Protein AF-0000000065926585 (afdb_homodimer)

Radius of gyration: 38.6 Å; Cα contacts (8 Å, |Δi|>4): 399; chains: 2; bounding box: 153×103×81 Å

Solvent-accessible surface area (backbone atoms only — not comparable to full-atom values): 19260 Å² total; per-residue (Å²): 130,54,77,65,54,53,55,52,52,53,51,51,38,51,50,51,49,50,52,36,52,52,50,50,52,48,37,52,49,50,51,51,51,44,54,50,44,54,52,49,50,55,52,52,52,52,51,50,31,52,51,41,42,50,54,54,50,59,66,44,46,62,48,53,50,50,49,52,56,50,59,71,71,44,65,81,84,38,73,61,44,52,51,51,52,50,48,50,53,51,48,49,49,55,43,36,75,73,34,40,40,74,56,82,81,61,60,60,67,43,84,86,50,38,38,76,77,44,77,40,71,36,85,86,56,61,70,40,25,47,74,43,79,77,40,83,12,33,23,46,77,82,41,75,78,38,52,18,31,26,29,25,28,32,64,65,73,73,71,73,70,77,74,69,69,70,77,76,73,80,77,132,131,54,76,66,54,53,55,51,51,54,50,51,35,51,51,49,50,52,52,36,51,51,49,50,52,50,37,52,49,50,51,51,52,46,54,52,46,53,54,48,50,56,53,49,50,56,50,41,70,72,44,32,45,48,65,60,51,59,67,44,46,62,47,53,50,50,48,52,54,50,61,71,71,43,65,82,83,38,74,61,44,53,51,51,52,51,47,50,52,50,49,51,49,54,41,36,76,72,35,39,39,74,55,82,82,61,59,60,68,42,82,87,52,37,37,77,78,42,78,41,73,35,84,86,54,60,70,41,26,46,75,43,80,78,40,83,13,32,23,46,78,83,41,73,77,37,53,18,30,26,29,26,28,31,64,66,75,74,73,72,72,76,74,70,68,71,78,76,79,58,85,118

pLDDT: mean 87.55, std 16.08, range [23.25, 98.44]

Sequence (344 aa):
MSEKDKKELTQECEELKEKYKELEEYAKRLKAEYENYREEVAREKRELIKNANEYLILKLIPVLDDFERALNQGEKRDAFYEGVKMIYKKLLNVLEKEGLTKIHVGEKFDPFEHEAVERVETEDVEEYTVLEVVESGYKFHGKVLKPAKVKVAVKPRKKEAEKVEKPSDEKEMSEKDKKELTQECEELKEKYKELEEYAKRLKAEYENYREEVAREKRELIKNANEYLILKLIPVLDDFERALNQGEKRDAFYEGVKMIYKKLLNVLEKEGLTKIHVGEKFDPFEHEAVERVETEDVEEYTVLEVVESGYKFHGKVLKPAKVKVAVKPRKKEAEKVEKPSDEKE

Nearest PDB structures (foldseek):
  1dkg-assembly1_B  TM=8.487E-01  e=8.738E-10  Escherichia coli
  4ani-assembly1_B  TM=8.205E-01  e=4.541E-10  Geobacillus kaustophilus HTA426
  1dkg-assembly1_A  TM=6.369E-01  e=2.659E-09  Escherichia coli
  3a6m-assembly1_B  TM=4.691E-01  e=1.953E-05  Thermus thermophilus HB8
  1dkg-assembly1_A  TM=8.126E-01  e=1.497E-09  Escherichia coli

Structure (mmCIF, N/CA/C/O backbone):
data_AF-0000000065926585-model_v1
#
loop_
_entity.id
_entity.type
_entity.pdbx_description
1 polymer 'Protein GrpE'
#
loop_
_atom_site.group_PDB
_atom_site.id
_atom_site.type_symbol
_atom_site.label_atom_id
_atom_site.label_alt_id
_atom_site.label_comp_id
_atom_site.label_asym_id
_atom_site.label_entity_id
_atom_site.label_seq_id
_atom_site.pdbx_PDB_ins_code
_atom_site.Cartn_x
_atom_site.Cartn_y
_atom_site.Cartn_z
_atom_site.occupancy
_atom_site.B_iso_or_equiv
_atom_site.auth_seq_id
_atom_site.auth_comp_id
_atom_site.auth_asym_id
_atom_site.auth_atom_id
_atom_site.pdbx_PDB_model_num
ATOM 1 N N . MET A 1 1 ? 1.818 68.688 36.594 1 61.28 1 MET A N 1
ATOM 2 C CA . MET A 1 1 ? 1.379 68.312 35.25 1 61.28 1 MET A CA 1
ATOM 3 C C . MET A 1 1 ? 0.009 68.938 34.938 1 61.28 1 MET A C 1
ATOM 5 O O . MET A 1 1 ? -0.886 68.875 35.781 1 61.28 1 MET A O 1
ATOM 9 N N . SER A 1 2 ? -0.004 69.562 33.906 1 74.19 2 SER A N 1
ATOM 10 C CA . SER A 1 2 ? -1.148 70.375 33.562 1 74.19 2 SER A CA 1
ATOM 11 C C . SER A 1 2 ? -2.365 69.5 33.219 1 74.19 2 SER A C 1
ATOM 13 O O . SER A 1 2 ? -2.238 68.312 32.969 1 74.19 2 SER A O 1
ATOM 15 N N . GLU A 1 3 ? -3.57 70 33.406 1 78.25 3 GLU A N 1
ATOM 16 C CA . GLU A 1 3 ? -4.82 69.375 33 1 78.25 3 GLU A CA 1
ATOM 17 C C . GLU A 1 3 ? -4.719 68.812 31.578 1 78.25 3 GLU A C 1
ATOM 19 O O . GLU A 1 3 ? -5.293 67.812 31.266 1 78.25 3 GLU A O 1
ATOM 24 N N . LYS A 1 4 ? -3.961 69.438 30.797 1 78.69 4 LYS A N 1
ATOM 25 C CA . LYS A 1 4 ? -3.73 69.062 29.422 1 78.69 4 LYS A CA 1
ATOM 26 C C . LYS A 1 4 ? -2.926 67.75 29.328 1 78.69 4 LYS A C 1
ATOM 28 O O . LYS A 1 4 ? -3.203 66.938 28.484 1 78.69 4 LYS A O 1
ATOM 33 N N . ASP A 1 5 ? -2.01 67.625 30.156 1 80.38 5 ASP A N 1
ATOM 34 C CA . ASP A 1 5 ? -1.146 66.438 30.188 1 80.38 5 ASP A CA 1
ATOM 35 C C . ASP A 1 5 ? -1.927 65.188 30.594 1 80.38 5 ASP A C 1
ATOM 37 O O . ASP A 1 5 ? -1.695 64.125 30.062 1 80.38 5 ASP A O 1
ATOM 41 N N . LYS A 1 6 ? -2.887 65.438 31.438 1 81.38 6 LYS A N 1
ATOM 42 C CA . LYS A 1 6 ? -3.73 64.312 31.891 1 81.38 6 LYS A CA 1
ATOM 43 C C . LYS A 1 6 ? -4.648 63.812 30.781 1 81.38 6 LYS A C 1
ATOM 45 O O . LYS A 1 6 ? -4.875 62.625 30.641 1 81.38 6 LYS A O 1
ATOM 50 N N . LYS A 1 7 ? -5.184 64.688 30.109 1 83.06 7 LYS A N 1
ATOM 51 C CA . LYS A 1 7 ? -6.086 64.375 29.016 1 83.06 7 LYS A CA 1
ATOM 52 C C . LYS A 1 7 ? -5.355 63.625 27.906 1 83.06 7 LYS A C 1
ATOM 54 O O . LYS A 1 7 ? -5.891 62.688 27.344 1 83.06 7 LYS A O 1
ATOM 59 N N . GLU A 1 8 ? -4.145 63.969 27.641 1 84.5 8 GLU A N 1
ATOM 60 C CA . GLU A 1 8 ? -3.326 63.312 26.609 1 84.5 8 GLU A CA 1
ATOM 61 C C . GLU A 1 8 ? -2.945 61.906 27 1 84.5 8 GLU A C 1
ATOM 63 O O . GLU A 1 8 ? -2.957 61 26.172 1 84.5 8 GLU A O 1
ATOM 68 N N . LEU A 1 9 ? -2.658 61.688 28.25 1 84.19 9 LEU A N 1
ATOM 69 C CA . LEU A 1 9 ? -2.281 60.375 28.766 1 84.19 9 LEU A CA 1
ATOM 70 C C . LEU A 1 9 ? -3.463 59.406 28.719 1 84.19 9 LEU A C 1
ATOM 72 O O . LEU A 1 9 ? -3.301 58.25 28.375 1 84.19 9 LEU A O 1
ATOM 76 N N . THR A 1 10 ? -4.641 59.969 29.109 1 85.25 10 THR A N 1
ATOM 77 C CA . THR A 1 10 ? -5.859 59.156 29.062 1 85.25 10 THR A CA 1
ATOM 78 C C . THR A 1 10 ? -6.184 58.719 27.641 1 85.25 10 THR A C 1
ATOM 80 O O . THR A 1 10 ? -6.582 57.594 27.406 1 85.25 10 THR A O 1
ATOM 83 N N . GLN A 1 11 ? -5.973 59.656 26.703 1 88 11 GLN A N 1
ATOM 84 C CA . GLN A 1 11 ? -6.234 59.375 25.297 1 88 11 GLN A CA 1
ATOM 85 C C . GLN A 1 11 ? -5.266 58.312 24.766 1 88 11 GLN A C 1
ATOM 87 O O . GLN A 1 11 ? -5.668 57.406 24.031 1 88 11 GLN A O 1
ATOM 92 N N . GLU A 1 12 ? -4.023 58.5 25.109 1 86.12 12 GLU A N 1
ATOM 93 C CA . GLU A 1 12 ? -3.004 57.531 24.688 1 86.12 12 GLU A CA 1
ATOM 94 C C . GLU A 1 12 ? -3.293 56.156 25.25 1 86.12 12 GLU A C 1
ATOM 96 O O . GLU A 1 12 ? -3.156 55.156 24.531 1 86.12 12 GLU A O 1
ATOM 101 N N . CYS A 1 13 ? -3.717 56.031 26.453 1 87.75 13 CYS A N 1
ATOM 102 C CA . CYS A 1 13 ? -4.035 54.781 27.109 1 87.75 13 CYS A CA 1
ATOM 103 C C . CYS A 1 13 ? -5.238 54.094 26.438 1 87.75 13 CYS A C 1
ATOM 105 O O . CYS A 1 13 ? -5.254 52.875 26.25 1 87.75 13 CYS A O 1
ATOM 107 N N . GLU A 1 14 ? -6.219 55 26.109 1 88.69 14 GLU A N 1
ATOM 108 C CA . GLU A 1 14 ? -7.418 54.469 25.453 1 88.69 14 GLU A CA 1
ATOM 109 C C . GLU A 1 14 ? -7.102 53.938 24.062 1 88.69 14 GLU A C 1
ATOM 111 O O . GLU A 1 14 ? -7.609 52.875 23.672 1 88.69 14 GLU A O 1
ATOM 116 N N . GLU A 1 15 ? -6.285 54.656 23.359 1 90.62 15 GLU A N 1
ATOM 117 C CA . GLU A 1 15 ? -5.875 54.219 22.031 1 90.62 15 GLU A CA 1
ATOM 118 C C . GLU A 1 15 ? -5.09 52.906 22.109 1 90.62 15 GLU A C 1
ATOM 120 O O . GLU A 1 15 ? -5.289 52.031 21.281 1 90.62 15 GLU A O 1
ATOM 125 N N . LEU A 1 16 ? -4.219 52.812 23.109 1 90.81 16 LEU A N 1
ATOM 126 C CA . LEU A 1 16 ? -3.42 51.594 23.297 1 90.81 16 LEU A CA 1
ATOM 127 C C . LEU A 1 16 ? -4.305 50.406 23.656 1 90.81 16 LEU A C 1
ATOM 129 O O . LEU A 1 16 ? -4.059 49.281 23.219 1 90.81 16 LEU A O 1
ATOM 133 N N . LYS A 1 17 ? -5.324 50.688 24.391 1 91.56 17 LYS A N 1
ATOM 134 C CA . LYS A 1 17 ? -6.273 49.625 24.766 1 91.56 17 LYS A CA 1
ATOM 135 C C . LYS A 1 17 ? -7.02 49.094 23.547 1 91.56 17 LYS A C 1
ATOM 137 O O . LYS A 1 17 ? -7.223 47.906 23.422 1 91.56 17 LYS A O 1
ATOM 142 N N . GLU A 1 18 ? -7.391 50.031 22.688 1 93.06 18 GLU A N 1
ATOM 143 C CA . GLU A 1 18 ? -8.078 49.656 21.453 1 93.06 18 GLU A CA 1
ATOM 144 C C . GLU A 1 18 ? -7.172 48.844 20.547 1 93.06 18 GLU A C 1
ATOM 146 O O . GLU A 1 18 ? -7.582 47.781 20.016 1 93.06 18 GLU A O 1
ATOM 151 N N . LYS A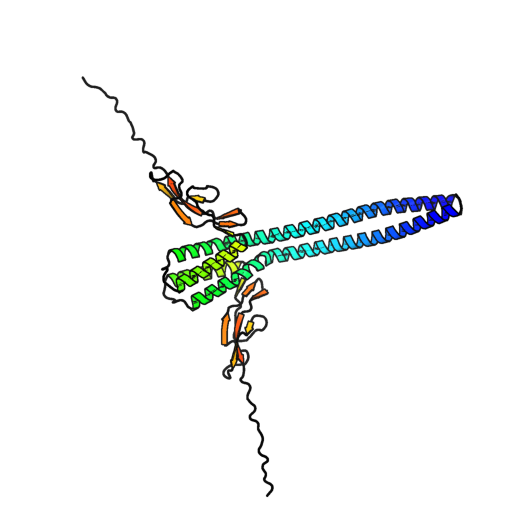 1 19 ? -5.938 49.281 20.422 1 92.88 19 LYS A N 1
ATOM 152 C CA . LYS A 1 19 ? -4.965 48.562 19.609 1 92.88 19 LYS A CA 1
ATOM 153 C C . LYS A 1 19 ? -4.676 47.188 20.188 1 92.88 19 LYS A C 1
ATOM 155 O O . LYS A 1 19 ? -4.531 46.219 19.453 1 92.88 19 LYS A O 1
ATOM 160 N N . TYR A 1 20 ? -4.582 47.094 21.484 1 93.31 20 TYR A N 1
ATOM 161 C CA . TYR A 1 20 ? -4.348 45.844 22.172 1 93.31 20 TYR A CA 1
ATOM 162 C C . TYR A 1 20 ? -5.484 44.844 21.922 1 93.31 20 TYR A C 1
ATOM 164 O O . TYR A 1 20 ? -5.246 43.688 21.641 1 93.31 20 TYR A O 1
ATOM 172 N N . LYS A 1 21 ? -6.734 45.375 21.984 1 93.81 21 LYS A N 1
ATOM 173 C CA . LYS A 1 21 ? -7.902 44.531 21.766 1 93.81 21 LYS A CA 1
ATOM 174 C C . LYS A 1 21 ? -7.941 44 20.328 1 93.81 21 LYS A C 1
ATOM 176 O O . LYS A 1 21 ? -8.25 42.844 20.109 1 93.81 21 LYS A O 1
ATOM 181 N N . GLU A 1 22 ? -7.617 44.875 19.438 1 95.38 22 GLU A N 1
ATOM 182 C CA . GLU A 1 22 ? -7.586 44.469 18.047 1 95.38 22 GLU A CA 1
ATOM 183 C C . GLU A 1 22 ? -6.523 43.406 17.797 1 95.38 22 GLU A C 1
ATOM 185 O O . GLU A 1 22 ? -6.77 42.438 17.094 1 95.38 22 GLU A O 1
ATOM 190 N N . LEU A 1 23 ? -5.383 43.594 18.391 1 94.94 23 LEU A N 1
ATOM 191 C CA . LEU A 1 23 ? -4.277 42.656 18.234 1 94.94 23 LEU A CA 1
ATOM 192 C C . LEU A 1 23 ? -4.602 41.312 18.906 1 94.94 23 LEU A C 1
ATOM 194 O O . LEU A 1 23 ? -4.266 40.25 18.375 1 94.94 23 LEU A O 1
ATOM 198 N N . GLU A 1 24 ? -5.219 41.438 20 1 95.12 24 GLU A N 1
ATOM 199 C CA . GLU A 1 24 ? -5.625 40.25 20.719 1 95.12 24 GLU A CA 1
ATOM 200 C C . GLU A 1 24 ? -6.602 39.406 19.906 1 95.12 24 GLU A C 1
ATOM 202 O O . GLU A 1 24 ? -6.449 38.188 19.797 1 95.12 24 GLU A O 1
ATOM 207 N N . GLU A 1 25 ? -7.578 40.094 19.297 1 96.19 25 GLU A N 1
ATOM 208 C CA . GLU A 1 25 ? -8.547 39.406 18.438 1 96.19 25 GLU A CA 1
ATOM 209 C C . GLU A 1 25 ? -7.867 38.812 17.203 1 96.19 25 GLU A C 1
ATOM 211 O O . GLU A 1 25 ? -8.195 37.688 16.797 1 96.19 25 GLU A O 1
ATOM 216 N N . TYR A 1 26 ? -6.992 39.594 16.688 1 95.31 26 TYR A N 1
ATOM 217 C CA . TYR A 1 26 ? -6.23 39.094 15.539 1 95.31 26 TYR A CA 1
ATOM 218 C C . TYR A 1 26 ? -5.43 37.844 15.891 1 95.31 26 TYR A C 1
ATOM 220 O O . TYR A 1 26 ? -5.473 36.875 15.164 1 95.31 26 TYR A O 1
ATOM 228 N N . ALA A 1 27 ? -4.699 37.812 17.016 1 95.12 27 ALA A N 1
ATOM 229 C CA . ALA A 1 27 ? -3.877 36.688 17.453 1 95.12 27 ALA A CA 1
ATOM 230 C C . ALA A 1 27 ? -4.73 35.469 17.734 1 95.12 27 ALA A C 1
ATOM 232 O O . ALA A 1 27 ? -4.355 34.344 17.375 1 95.12 27 ALA A O 1
ATOM 233 N N . LYS A 1 28 ? -5.867 35.75 18.297 1 95.56 28 LYS A N 1
ATOM 234 C CA . LYS A 1 28 ? -6.793 34.656 18.594 1 95.56 28 LYS A CA 1
ATOM 235 C C . LYS A 1 28 ? -7.293 34.031 17.297 1 95.56 28 LYS A C 1
ATOM 237 O O . LYS A 1 28 ? -7.344 32.781 17.188 1 95.56 28 LYS A O 1
ATOM 242 N N . ARG A 1 29 ? -7.645 34.844 16.391 1 95.81 29 ARG A N 1
ATOM 243 C CA . ARG A 1 29 ? -8.117 34.375 15.094 1 95.81 29 ARG A CA 1
ATOM 244 C C . ARG A 1 29 ? -7.031 33.594 14.367 1 95.81 29 ARG A C 1
ATOM 246 O O . ARG A 1 29 ? -7.285 32.5 13.836 1 95.81 29 ARG A O 1
ATOM 253 N N . LEU A 1 30 ? -5.871 34.125 14.375 1 95.31 30 LEU A N 1
ATOM 254 C CA . LEU A 1 30 ? -4.734 33.469 13.727 1 95.31 30 LEU A CA 1
ATOM 255 C C . LEU A 1 30 ? -4.453 32.125 14.352 1 95.31 30 LEU A C 1
ATOM 257 O O . LEU A 1 30 ? -4.207 31.141 13.641 1 95.31 30 LEU A O 1
ATOM 261 N N . LYS A 1 31 ? -4.484 32 15.633 1 95.19 31 LYS A N 1
ATOM 262 C CA . LYS A 1 31 ? -4.258 30.75 16.359 1 95.19 31 LYS A CA 1
ATOM 263 C C . LYS A 1 31 ? -5.32 29.719 16 1 95.19 31 LYS A C 1
ATOM 265 O O . LYS A 1 31 ? -5 28.547 15.758 1 95.19 31 LYS A O 1
ATOM 270 N N . ALA A 1 32 ? -6.559 30.203 15.953 1 95.44 32 ALA A N 1
ATOM 271 C CA . ALA A 1 32 ? -7.668 29.312 15.594 1 95.44 32 ALA A CA 1
ATOM 272 C C . ALA A 1 32 ? -7.516 28.797 14.164 1 95.44 32 ALA A C 1
ATOM 274 O O . ALA A 1 32 ? -7.715 27.609 13.906 1 95.44 32 ALA A O 1
ATOM 275 N N . GLU A 1 33 ? -7.137 29.688 13.32 1 94.62 33 GLU A N 1
ATOM 276 C CA . GLU A 1 33 ? -6.93 29.312 11.922 1 94.62 33 GLU A CA 1
ATOM 277 C C . GLU A 1 33 ? -5.789 28.312 11.789 1 94.62 33 GLU A C 1
ATOM 279 O O . GLU A 1 33 ? -5.895 27.359 11.023 1 94.62 33 GLU A O 1
ATOM 284 N N . TYR A 1 34 ? -4.777 28.594 12.539 1 93.94 34 TYR A N 1
ATOM 285 C CA . TYR A 1 34 ? -3.613 27.703 12.523 1 93.94 34 TYR A CA 1
ATOM 286 C C . TYR A 1 34 ? -3.973 26.312 13.031 1 93.94 34 TYR A C 1
ATOM 288 O O . TYR A 1 34 ? -3.633 25.312 12.406 1 93.94 34 TYR A O 1
ATOM 296 N N . GLU A 1 35 ? -4.688 26.219 14.055 1 93.81 35 GLU A N 1
ATOM 297 C CA . GLU A 1 35 ? -5.09 24.938 14.641 1 93.81 35 GLU A CA 1
ATOM 298 C C . GLU A 1 35 ? -6.039 24.188 13.711 1 93.81 35 GLU A C 1
ATOM 300 O O . GLU A 1 35 ? -5.887 22.984 13.508 1 93.81 35 GLU A O 1
ATOM 305 N N . ASN A 1 36 ? -6.922 24.969 13.156 1 94.12 36 ASN A N 1
ATOM 306 C CA . ASN A 1 36 ? -7.852 24.359 12.203 1 94.12 36 ASN A CA 1
ATOM 307 C C . ASN A 1 36 ? -7.129 23.828 10.969 1 94.12 36 ASN A C 1
ATOM 309 O O . ASN A 1 36 ? -7.453 22.75 10.469 1 94.12 36 ASN A O 1
ATOM 313 N N . TYR A 1 37 ? -6.16 24.562 10.586 1 94.5 37 TYR A N 1
ATOM 314 C CA . TYR A 1 37 ? -5.383 24.172 9.414 1 94.5 37 TYR A CA 1
ATOM 315 C C . TYR A 1 37 ? -4.59 22.906 9.68 1 94.5 37 TYR A C 1
ATOM 317 O O . TYR A 1 37 ? -4.512 22.031 8.82 1 94.5 37 TYR A O 1
ATOM 325 N N . ARG A 1 38 ? -4.078 22.812 10.812 1 92.69 38 ARG A N 1
ATOM 326 C CA . ARG A 1 38 ? -3.33 21.625 11.195 1 92.69 38 ARG A CA 1
ATOM 327 C C . ARG A 1 38 ? -4.211 20.375 11.141 1 92.69 38 ARG A C 1
ATOM 329 O O . ARG A 1 38 ? -3.791 19.328 10.641 1 92.69 38 ARG A O 1
ATOM 336 N N . GLU A 1 39 ? -5.402 20.547 11.562 1 93.25 39 GLU A N 1
ATOM 337 C CA . GLU A 1 39 ? -6.344 19.422 11.547 1 93.25 39 GLU A CA 1
ATOM 338 C C . GLU A 1 39 ? -6.742 19.062 10.117 1 93.25 39 GLU A C 1
ATOM 340 O O . GLU A 1 39 ? -6.848 17.891 9.781 1 93.25 39 GLU A O 1
ATOM 345 N N . GLU A 1 40 ? -6.934 20.047 9.352 1 94.19 40 GLU A N 1
ATOM 346 C CA . GLU A 1 40 ? -7.297 19.844 7.953 1 94.19 40 GLU A CA 1
ATOM 347 C C . GLU A 1 40 ? -6.184 19.141 7.191 1 94.19 40 GLU A C 1
ATOM 349 O O . GLU A 1 40 ? -6.445 18.234 6.402 1 94.19 40 GLU A O 1
ATOM 354 N N . VAL A 1 41 ? -4.949 19.562 7.445 1 93 41 VAL A N 1
ATOM 355 C CA . VAL A 1 41 ? -3.789 18.984 6.781 1 93 41 VAL A CA 1
ATOM 356 C C . VAL A 1 41 ? -3.678 17.5 7.145 1 93 41 VAL A C 1
ATOM 358 O O . VAL A 1 41 ? -3.445 16.656 6.273 1 93 41 VAL A O 1
ATOM 361 N N . ALA A 1 42 ? -3.895 17.156 8.414 1 90.75 42 ALA A N 1
ATOM 362 C CA . ALA A 1 42 ? -3.834 15.773 8.859 1 90.75 42 ALA A CA 1
ATOM 363 C C . ALA A 1 42 ? -4.887 14.922 8.156 1 90.75 42 ALA A C 1
ATOM 365 O O . ALA A 1 42 ? -4.598 13.805 7.715 1 90.75 42 ALA A O 1
ATOM 366 N N . ARG A 1 43 ? -6.051 15.43 7.977 1 91.88 43 ARG A N 1
ATOM 367 C CA . ARG A 1 43 ? -7.148 14.727 7.324 1 91.88 43 ARG A CA 1
ATOM 368 C C . ARG A 1 43 ? -6.859 14.516 5.844 1 91.88 43 ARG A C 1
ATOM 370 O O . ARG A 1 43 ? -7.043 13.414 5.32 1 91.88 43 ARG A O 1
ATOM 377 N N . GLU A 1 44 ? -6.383 15.523 5.242 1 91.56 44 GLU A N 1
ATOM 378 C CA . GLU A 1 44 ? -6.07 15.461 3.818 1 91.56 44 GLU A CA 1
ATOM 379 C C . GLU A 1 44 ? -4.973 14.438 3.539 1 91.56 44 GLU A C 1
ATOM 381 O O . GLU A 1 44 ? -5.035 13.711 2.549 1 91.56 44 GLU A O 1
ATOM 386 N N . LYS A 1 45 ? -4.012 14.445 4.402 1 89.12 45 LYS A N 1
ATOM 387 C CA . LYS A 1 45 ? -2.912 13.492 4.262 1 89.12 45 LYS A CA 1
ATOM 388 C C . LYS A 1 45 ? -3.42 12.055 4.328 1 89.12 45 LYS A C 1
ATOM 390 O O . LYS A 1 45 ? -3.041 11.219 3.508 1 89.12 45 LYS A O 1
ATOM 395 N N . ARG A 1 46 ? -4.285 11.758 5.195 1 87.56 46 ARG A N 1
ATOM 396 C CA . ARG A 1 46 ? -4.859 10.43 5.348 1 87.56 46 ARG A CA 1
ATOM 397 C C . ARG A 1 46 ? -5.664 10.031 4.117 1 87.56 46 ARG A C 1
ATOM 399 O O . ARG A 1 46 ? -5.582 8.891 3.654 1 87.56 46 ARG A O 1
ATOM 406 N N . GLU A 1 47 ? -6.383 10.969 3.629 1 89.88 47 GLU A N 1
ATOM 407 C CA . GLU A 1 47 ? -7.203 10.711 2.449 1 89.88 47 GLU A CA 1
ATOM 408 C C . GLU A 1 47 ? -6.34 10.43 1.224 1 89.88 47 GLU A C 1
ATOM 410 O O . GLU A 1 47 ? -6.668 9.57 0.41 1 89.88 47 GLU A O 1
ATOM 415 N N . LEU A 1 48 ? -5.297 11.109 1.14 1 88.12 48 LEU A N 1
ATOM 416 C CA . LEU A 1 48 ? -4.379 10.914 0.02 1 88.12 48 LEU A CA 1
ATOM 417 C C . LEU A 1 48 ? -3.787 9.516 0.037 1 88.12 48 LEU A C 1
ATOM 419 O O . LEU A 1 48 ? -3.736 8.844 -0.998 1 88.12 48 LEU A O 1
ATOM 423 N N . ILE A 1 49 ? -3.393 9.062 1.136 1 85.56 49 ILE A N 1
ATOM 424 C CA . ILE A 1 49 ? -2.805 7.738 1.293 1 85.56 49 ILE A CA 1
ATOM 425 C C . ILE A 1 49 ? -3.852 6.668 0.99 1 85.56 49 ILE A C 1
ATOM 427 O O . ILE A 1 49 ? -3.572 5.703 0.276 1 85.56 49 ILE A O 1
ATOM 431 N N . LYS A 1 50 ? -5.008 6.863 1.518 1 86.56 50 LYS A N 1
ATOM 432 C CA . LYS A 1 50 ? -6.102 5.922 1.292 1 86.56 50 LYS A CA 1
ATOM 433 C C . LYS A 1 50 ? -6.418 5.793 -0.195 1 86.56 50 LYS A C 1
ATOM 435 O O . LYS A 1 50 ? -6.57 4.684 -0.709 1 86.56 50 LYS A O 1
ATOM 440 N N . ASN A 1 51 ? -6.457 6.891 -0.863 1 88.75 51 ASN A N 1
ATOM 441 C CA . ASN A 1 51 ? -6.75 6.902 -2.293 1 88.75 51 ASN A CA 1
ATOM 442 C C . ASN A 1 51 ? -5.648 6.219 -3.098 1 88.75 51 ASN A C 1
ATOM 444 O O . ASN A 1 51 ? -5.934 5.48 -4.043 1 88.75 51 ASN A O 1
ATOM 448 N N . ALA A 1 52 ? -4.449 6.504 -2.727 1 89.56 52 ALA A N 1
ATOM 449 C CA . ALA A 1 52 ? -3.324 5.871 -3.408 1 89.56 52 ALA A CA 1
ATOM 450 C C . ALA A 1 52 ? -3.357 4.355 -3.232 1 89.56 52 ALA A C 1
ATOM 452 O O . ALA A 1 52 ? -3.143 3.607 -4.191 1 89.56 52 ALA A O 1
ATOM 453 N N . ASN A 1 53 ? -3.676 3.902 -2.059 1 92.56 53 ASN A N 1
ATOM 454 C CA . ASN A 1 53 ? -3.789 2.471 -1.801 1 92.56 53 ASN A CA 1
ATOM 455 C C . ASN A 1 53 ? -4.93 1.846 -2.598 1 92.56 53 ASN A C 1
ATOM 457 O O . ASN A 1 53 ? -4.801 0.728 -3.102 1 92.56 53 ASN A O 1
ATOM 461 N N . GLU A 1 54 ? -5.957 2.605 -2.662 1 93.94 54 GLU A N 1
ATOM 462 C CA . GLU A 1 54 ? -7.094 2.117 -3.439 1 93.94 54 GLU A CA 1
ATOM 463 C C . GLU A 1 54 ? -6.695 1.845 -4.887 1 93.94 54 GLU A C 1
ATOM 465 O O . GLU A 1 54 ? -7.027 0.794 -5.441 1 93.94 54 GLU A O 1
ATOM 470 N N . TYR A 1 55 ? -5.988 2.75 -5.441 1 94.12 55 TYR A N 1
ATOM 471 C CA . TYR A 1 55 ? -5.551 2.625 -6.828 1 94.12 55 TYR A CA 1
ATOM 472 C C . TYR A 1 55 ? -4.641 1.416 -7.004 1 94.12 55 TYR A C 1
ATOM 474 O O . TYR A 1 55 ? -4.836 0.613 -7.918 1 94.12 55 TYR A O 1
ATOM 482 N N . LEU A 1 56 ? -3.705 1.26 -6.148 1 95.19 56 LEU A N 1
ATOM 483 C CA . LEU A 1 56 ? -2.779 0.135 -6.223 1 95.19 56 LEU A CA 1
ATOM 484 C C . LEU A 1 56 ? -3.514 -1.187 -6.023 1 95.19 56 LEU A C 1
ATOM 486 O O . LEU A 1 56 ? -3.275 -2.15 -6.754 1 95.19 56 LEU A O 1
ATOM 490 N N . ILE A 1 57 ? -4.383 -1.196 -5.062 1 96.62 57 ILE A N 1
ATOM 491 C CA . ILE A 1 57 ? -5.129 -2.41 -4.746 1 96.62 57 ILE A CA 1
ATOM 492 C C . ILE A 1 57 ? -5.984 -2.818 -5.945 1 96.62 57 ILE A C 1
ATOM 494 O O . ILE A 1 57 ? -6.082 -4.004 -6.273 1 96.62 57 ILE A O 1
ATOM 498 N N . LEU A 1 58 ? -6.512 -1.853 -6.602 1 96.88 58 LEU A N 1
ATOM 499 C CA . LEU A 1 58 ? -7.297 -2.117 -7.805 1 96.88 58 LEU A CA 1
ATOM 500 C C . LEU A 1 58 ? -6.457 -2.84 -8.852 1 96.88 58 LEU A C 1
ATOM 502 O O . LEU A 1 58 ? -6.93 -3.779 -9.492 1 96.88 58 LEU A O 1
ATOM 506 N N . LYS A 1 59 ? -5.262 -2.428 -8.969 1 96.94 59 LYS A N 1
ATOM 507 C CA . LYS A 1 59 ? -4.348 -3.021 -9.938 1 96.94 59 LYS A CA 1
ATOM 508 C C . LYS A 1 59 ? -3.912 -4.418 -9.5 1 96.94 59 LYS A C 1
ATOM 510 O O . LYS A 1 59 ? -3.451 -5.215 -10.32 1 96.94 59 LYS A O 1
ATOM 515 N N . LEU A 1 60 ? -4.086 -4.746 -8.234 1 98.06 60 LEU A N 1
ATOM 516 C CA . LEU A 1 60 ? -3.639 -6.027 -7.695 1 98.06 60 LEU A CA 1
ATOM 517 C C . LEU A 1 60 ? -4.758 -7.066 -7.762 1 98.06 60 LEU A C 1
ATOM 519 O O . LEU A 1 60 ? -4.504 -8.266 -7.641 1 98.06 60 LEU A O 1
ATOM 523 N N . ILE A 1 61 ? -5.953 -6.645 -7.984 1 98 61 ILE A N 1
ATOM 524 C CA . ILE A 1 61 ? -7.109 -7.535 -7.969 1 98 61 ILE A CA 1
ATOM 525 C C . ILE A 1 61 ? -6.953 -8.602 -9.047 1 98 61 ILE A C 1
ATOM 527 O O . ILE A 1 61 ? -7.148 -9.789 -8.789 1 98 61 ILE A O 1
ATOM 531 N N . PRO A 1 62 ? -6.5 -8.211 -10.242 1 97.69 62 PRO A N 1
ATOM 532 C CA . PRO A 1 62 ? -6.301 -9.242 -11.258 1 97.69 62 PRO A CA 1
ATOM 533 C C . PRO A 1 62 ? -5.297 -10.312 -10.82 1 97.69 62 PRO A C 1
ATOM 535 O O . PRO A 1 62 ? -5.434 -11.484 -11.195 1 97.69 62 PRO A O 1
ATOM 538 N N . VAL A 1 63 ? -4.316 -9.945 -10.094 1 98.12 63 VAL A N 1
ATOM 539 C CA . VAL A 1 63 ? -3.338 -10.898 -9.57 1 98.12 63 VAL A CA 1
ATOM 540 C C . VAL A 1 63 ? -4.023 -11.883 -8.633 1 98.12 63 VAL A C 1
ATOM 542 O O . VAL A 1 63 ? -3.791 -13.094 -8.711 1 98.12 63 VAL A O 1
ATOM 545 N N . LEU A 1 64 ? -4.844 -11.367 -7.738 1 97.75 64 LEU A N 1
ATOM 546 C CA . LEU A 1 64 ? -5.613 -12.219 -6.84 1 97.75 64 LEU A CA 1
ATOM 547 C C . LEU A 1 64 ? -6.496 -13.18 -7.625 1 97.75 64 LEU A C 1
ATOM 549 O O . LEU A 1 64 ? -6.574 -14.367 -7.297 1 97.75 64 LEU A O 1
ATOM 553 N N . ASP A 1 65 ? -7.062 -12.656 -8.648 1 96.62 65 ASP A N 1
ATOM 554 C CA . ASP A 1 65 ? -7.926 -13.477 -9.484 1 96.62 65 ASP A CA 1
ATOM 555 C C . ASP A 1 65 ? -7.141 -14.617 -10.133 1 96.62 65 ASP A C 1
ATOM 557 O O . ASP A 1 65 ? -7.609 -15.758 -10.18 1 96.62 65 ASP A O 1
ATOM 561 N N . ASP A 1 66 ? -6.047 -14.25 -10.617 1 96.25 66 ASP A N 1
ATOM 562 C CA . ASP A 1 66 ? -5.203 -15.25 -11.258 1 96.25 66 ASP A CA 1
ATOM 563 C C . ASP A 1 66 ? -4.773 -16.328 -10.258 1 96.25 66 ASP A C 1
ATOM 565 O O . ASP A 1 66 ? -4.703 -17.516 -10.602 1 96.25 66 ASP A O 1
ATOM 569 N N . PHE A 1 67 ? -4.496 -15.945 -9.047 1 96.12 67 PHE A N 1
ATOM 570 C CA . PHE A 1 67 ? -4.188 -16.891 -7.984 1 96.12 67 PHE A CA 1
ATOM 571 C C . PHE A 1 67 ? -5.336 -17.875 -7.785 1 96.12 67 PHE A C 1
ATOM 573 O O . PHE A 1 67 ? -5.121 -19.094 -7.766 1 96.12 67 PHE A O 1
ATOM 580 N N . GLU A 1 68 ? -6.469 -17.359 -7.66 1 94.19 68 GLU A N 1
ATOM 581 C CA . GLU A 1 68 ? -7.637 -18.188 -7.414 1 94.19 68 GLU A CA 1
ATOM 582 C C . GLU A 1 68 ? -7.859 -19.172 -8.562 1 94.19 68 GLU A C 1
ATOM 584 O O . GLU A 1 68 ? -8.133 -20.359 -8.328 1 94.19 68 GLU A O 1
ATOM 589 N N . ARG A 1 69 ? -7.73 -18.641 -9.727 1 92.62 69 ARG A N 1
ATOM 590 C CA . ARG A 1 69 ? -7.891 -19.484 -10.906 1 92.62 69 ARG A CA 1
ATOM 591 C C . ARG A 1 69 ? -6.863 -20.609 -10.922 1 92.62 69 ARG A C 1
ATOM 593 O O . ARG A 1 69 ? -7.199 -21.766 -11.195 1 92.62 69 ARG A O 1
ATOM 600 N N . ALA A 1 70 ? -5.656 -20.297 -10.641 1 92.31 70 ALA A N 1
ATOM 601 C CA . ALA A 1 70 ? -4.578 -21.281 -10.633 1 92.31 70 ALA A CA 1
ATOM 602 C C 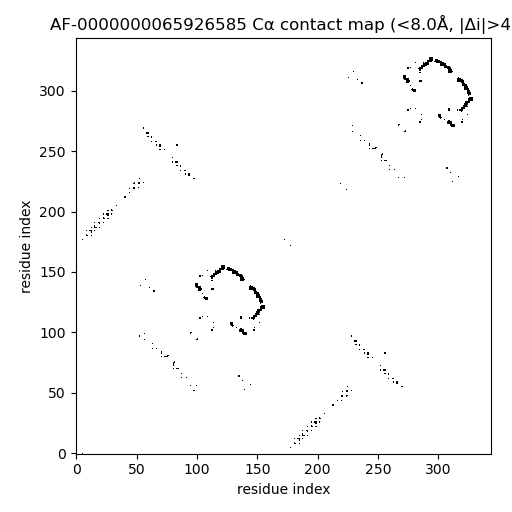. ALA A 1 70 ? -4.809 -22.328 -9.555 1 92.31 70 ALA A C 1
ATOM 604 O O . ALA A 1 70 ? -4.645 -23.531 -9.797 1 92.31 70 ALA A O 1
ATOM 605 N N . LEU A 1 71 ? -5.207 -21.922 -8.398 1 92.06 71 LEU A N 1
ATOM 606 C CA . LEU A 1 71 ? -5.402 -22.828 -7.27 1 92.06 71 LEU A CA 1
ATOM 607 C C . LEU A 1 71 ? -6.605 -23.734 -7.5 1 92.06 71 LEU A C 1
ATOM 609 O O . LEU A 1 71 ? -6.633 -24.875 -7.02 1 92.06 71 LEU A O 1
ATOM 613 N N . ASN A 1 72 ? -7.551 -23.203 -8.188 1 89 72 ASN A N 1
ATOM 614 C CA . ASN A 1 72 ? -8.734 -24 -8.508 1 89 72 ASN A CA 1
ATOM 615 C C . ASN A 1 72 ? -8.414 -25.094 -9.523 1 89 72 ASN A C 1
ATOM 617 O O . ASN A 1 72 ? -9.047 -26.156 -9.531 1 89 72 ASN A O 1
ATOM 621 N N . GLN A 1 73 ? -7.391 -24.859 -10.297 1 82.31 73 GLN A N 1
ATOM 622 C CA . GLN A 1 73 ? -7.035 -25.812 -11.352 1 82.31 73 GLN A CA 1
ATOM 623 C C . GLN A 1 73 ? -5.934 -26.766 -10.891 1 82.31 73 GLN A C 1
ATOM 625 O O . GLN A 1 73 ? -5.707 -27.797 -11.508 1 82.31 73 GLN A O 1
ATOM 630 N N . GLY A 1 74 ? -5.215 -26.328 -9.867 1 73.06 74 GLY A N 1
ATOM 631 C CA . GLY A 1 74 ? -4.059 -27.094 -9.438 1 73.06 74 GLY A CA 1
ATOM 632 C C . GLY A 1 74 ? -4.422 -28.359 -8.672 1 73.06 74 GLY A C 1
ATOM 633 O O . GLY A 1 74 ? -5.539 -28.469 -8.164 1 73.06 74 GLY A O 1
ATOM 634 N N . GLU A 1 75 ? -3.463 -29.281 -8.82 1 70.31 75 GLU A N 1
ATOM 635 C CA . GLU A 1 75 ? -3.623 -30.516 -8.062 1 70.31 75 GLU A CA 1
ATOM 636 C C . GLU A 1 75 ? -3.314 -30.297 -6.582 1 70.31 75 GLU A C 1
ATOM 638 O O . GLU A 1 75 ? -2.221 -29.844 -6.23 1 70.31 75 GLU A O 1
ATOM 643 N N . LYS A 1 76 ? -4.156 -30.578 -5.609 1 71.44 76 LYS A N 1
ATOM 644 C CA . LYS A 1 76 ? -4.121 -30.234 -4.188 1 71.44 76 LYS A CA 1
ATOM 645 C C . LYS A 1 76 ? -3.043 -31.031 -3.461 1 71.44 76 LYS A C 1
ATOM 647 O O . LYS A 1 76 ? -2.58 -30.641 -2.393 1 71.44 76 LYS A O 1
ATOM 652 N N . ARG A 1 77 ? -2.383 -31.969 -4.094 1 67.81 77 ARG A N 1
ATOM 653 C CA . ARG A 1 77 ? -1.576 -32.875 -3.275 1 67.81 77 ARG A CA 1
ATOM 654 C C . ARG A 1 77 ? -0.09 -32.562 -3.434 1 67.81 77 ARG A C 1
ATOM 656 O O . ARG A 1 77 ? 0.747 -33.188 -2.766 1 67.81 77 ARG A O 1
ATOM 663 N N . ASP A 1 78 ? 0.247 -31.516 -3.992 1 80.38 78 ASP A N 1
ATOM 664 C CA . ASP A 1 78 ? 1.648 -31.203 -4.258 1 80.38 78 ASP A CA 1
ATOM 665 C C . ASP A 1 78 ? 2.152 -30.109 -3.33 1 80.38 78 ASP A C 1
ATOM 667 O O . ASP A 1 78 ? 1.395 -29.203 -2.951 1 80.38 78 ASP A O 1
ATOM 671 N N . ALA A 1 79 ? 3.318 -30.375 -2.617 1 84.69 79 ALA A N 1
ATOM 672 C CA . ALA A 1 79 ? 3.967 -29.406 -1.736 1 84.69 79 ALA A CA 1
ATOM 673 C C . ALA A 1 79 ? 4.023 -28.031 -2.387 1 84.69 79 ALA A C 1
ATOM 675 O O . ALA A 1 79 ? 3.873 -27.016 -1.709 1 84.69 79 ALA A O 1
ATOM 676 N N . PHE A 1 80 ? 4.168 -28.047 -3.568 1 89.19 80 PHE A N 1
ATOM 677 C CA . PHE A 1 80 ? 4.234 -26.781 -4.297 1 89.19 80 PHE A CA 1
ATOM 678 C C . PHE A 1 80 ? 2.885 -26.078 -4.281 1 89.19 80 PHE A C 1
ATOM 680 O O . PHE A 1 80 ? 2.816 -24.859 -4.086 1 89.19 80 PHE A O 1
ATOM 687 N N . TYR A 1 81 ? 1.887 -26.859 -4.426 1 89.75 81 TYR A N 1
ATOM 688 C CA . TYR A 1 81 ? 0.532 -26.328 -4.387 1 89.75 81 TYR A CA 1
ATOM 689 C C . TYR A 1 81 ? 0.237 -25.672 -3.037 1 89.75 81 TYR A C 1
ATOM 691 O O . TYR A 1 81 ? -0.279 -24.562 -2.977 1 89.75 81 TYR A O 1
ATOM 699 N N . GLU A 1 82 ? 0.576 -26.344 -2.066 1 91.75 82 GLU A N 1
ATOM 700 C CA . GLU A 1 82 ? 0.334 -25.844 -0.718 1 91.75 82 GLU A CA 1
ATOM 701 C C . GLU A 1 82 ? 1.137 -24.562 -0.455 1 91.75 82 GLU A C 1
ATOM 703 O O . GLU A 1 82 ? 0.656 -23.656 0.214 1 91.75 82 GLU A O 1
ATOM 708 N N . GLY A 1 83 ? 2.342 -24.547 -0.932 1 92.31 83 GLY A N 1
ATOM 709 C CA . GLY A 1 83 ? 3.152 -23.344 -0.816 1 92.31 83 GLY A CA 1
ATOM 710 C C . GLY A 1 83 ? 2.539 -22.141 -1.508 1 92.31 83 GLY A C 1
ATOM 711 O O . GLY A 1 83 ? 2.512 -21.047 -0.947 1 92.31 83 GLY A O 1
ATOM 712 N N . VAL A 1 84 ? 2.045 -22.453 -2.646 1 93.19 84 VAL A N 1
ATOM 713 C CA . VAL A 1 84 ? 1.426 -21.375 -3.422 1 93.19 84 VAL A CA 1
ATOM 714 C C . VAL A 1 84 ? 0.158 -20.891 -2.719 1 93.19 84 VAL A C 1
ATOM 716 O O . VAL A 1 84 ? -0.116 -19.703 -2.674 1 93.19 84 VAL A O 1
ATOM 719 N N . LYS A 1 85 ? -0.575 -21.797 -2.186 1 94.94 85 LYS A N 1
ATOM 720 C CA . LYS A 1 85 ? -1.779 -21.469 -1.432 1 94.94 85 LYS A CA 1
ATOM 721 C C . LYS A 1 85 ? -1.45 -20.578 -0.236 1 94.94 85 LYS A C 1
ATOM 723 O O . LYS A 1 85 ? -2.172 -19.609 0.046 1 94.94 85 LYS A O 1
ATOM 728 N N . MET A 1 86 ? -0.394 -20.828 0.377 1 95.94 86 MET A N 1
ATOM 729 C CA . MET A 1 86 ? 0.042 -20.031 1.52 1 95.94 86 MET A CA 1
ATOM 730 C C . MET A 1 86 ? 0.422 -18.609 1.084 1 95.94 86 MET A C 1
ATOM 732 O O . MET A 1 86 ? 0.135 -17.641 1.787 1 95.94 86 MET A O 1
ATOM 736 N N . ILE A 1 87 ? 1.035 -18.5 -0.042 1 97.31 87 ILE A N 1
ATOM 737 C CA . ILE A 1 87 ? 1.417 -17.203 -0.576 1 97.31 87 ILE A CA 1
ATOM 738 C C . ILE A 1 87 ? 0.166 -16.391 -0.891 1 97.31 87 ILE A C 1
ATOM 740 O O . ILE A 1 87 ? 0.106 -15.188 -0.594 1 97.31 87 ILE A O 1
ATOM 744 N N . TYR A 1 88 ? -0.79 -17.047 -1.439 1 97.12 88 TYR A N 1
ATOM 745 C CA . TYR A 1 88 ? -2.061 -16.406 -1.749 1 97.12 88 TYR A CA 1
ATOM 746 C C . TYR A 1 88 ? -2.725 -15.867 -0.486 1 97.12 88 TYR A C 1
ATOM 748 O O . TYR A 1 88 ? -3.139 -14.703 -0.438 1 97.12 88 TYR A O 1
ATOM 756 N N . LYS A 1 89 ? -2.779 -16.672 0.51 1 97.44 89 LYS A N 1
ATOM 757 C CA . LYS A 1 89 ? -3.385 -16.281 1.779 1 97.44 89 LYS A CA 1
ATOM 758 C C . LYS A 1 89 ? -2.643 -15.094 2.402 1 97.44 89 LYS A C 1
ATOM 760 O O . LYS A 1 89 ? -3.264 -14.18 2.939 1 97.44 89 LYS A O 1
ATOM 765 N N . LYS A 1 90 ? -1.358 -15.172 2.312 1 98 90 LYS A N 1
ATOM 766 C CA . LYS A 1 90 ? -0.536 -14.094 2.85 1 98 90 LYS A CA 1
ATOM 767 C C . LYS A 1 90 ? -0.812 -12.781 2.125 1 98 90 LYS A C 1
ATOM 769 O O . LYS A 1 90 ? -0.985 -11.742 2.76 1 98 90 LYS A O 1
ATOM 774 N N . LEU A 1 91 ? -0.833 -12.828 0.816 1 98.38 91 LEU A N 1
ATOM 775 C CA . LEU A 1 91 ? -1.133 -11.648 0.012 1 98.38 91 LEU A CA 1
ATOM 776 C C . LEU A 1 91 ? -2.502 -11.078 0.372 1 98.38 91 LEU A C 1
ATOM 778 O O . LEU A 1 91 ? -2.633 -9.875 0.624 1 98.38 91 LEU A O 1
ATOM 782 N N . LEU A 1 92 ? -3.432 -11.945 0.422 1 97.69 92 LEU A N 1
ATOM 783 C CA . LEU A 1 92 ? -4.789 -11.523 0.746 1 97.69 92 LEU A CA 1
ATOM 784 C C . LEU A 1 92 ? -4.848 -10.883 2.129 1 97.69 92 LEU A C 1
ATOM 786 O O . LEU A 1 92 ? -5.484 -9.844 2.312 1 97.69 92 LEU A O 1
ATOM 790 N N . ASN A 1 93 ? -4.18 -11.484 3.033 1 97.88 93 ASN A N 1
ATOM 791 C CA . ASN A 1 93 ? -4.148 -10.969 4.398 1 97.88 93 ASN A CA 1
ATOM 792 C C . ASN A 1 93 ? -3.551 -9.562 4.453 1 97.88 93 ASN A C 1
ATOM 794 O O . ASN A 1 93 ? -4.066 -8.695 5.16 1 97.88 93 ASN A O 1
ATOM 798 N N . VAL A 1 94 ? -2.492 -9.352 3.723 1 97.69 94 VAL A N 1
ATOM 799 C CA . VAL A 1 94 ? -1.861 -8.039 3.674 1 97.69 94 VAL A CA 1
ATOM 800 C C . VAL A 1 94 ? -2.857 -7.008 3.152 1 97.69 94 VAL A C 1
ATOM 802 O O . VAL A 1 94 ? -3.004 -5.93 3.732 1 97.69 94 VAL A O 1
ATOM 805 N N . LEU A 1 95 ? -3.549 -7.344 2.154 1 97.75 95 LEU A N 1
ATOM 806 C CA . LEU A 1 95 ? -4.48 -6.414 1.527 1 97.75 95 LEU A CA 1
ATOM 807 C C . LEU A 1 95 ? -5.715 -6.211 2.4 1 97.75 95 LEU A C 1
ATOM 809 O O . LEU A 1 95 ? -6.277 -5.113 2.445 1 97.75 95 LEU A O 1
ATOM 813 N N . GLU A 1 96 ? -6.094 -7.238 3.111 1 97.06 96 GLU A N 1
ATOM 814 C CA . GLU A 1 96 ? -7.223 -7.129 4.031 1 97.06 96 GLU A CA 1
ATOM 815 C C . GLU A 1 96 ? -6.91 -6.164 5.172 1 97.06 96 GLU A C 1
ATOM 817 O O . GLU A 1 96 ? -7.77 -5.375 5.578 1 97.06 96 GLU A O 1
ATOM 822 N N . LYS A 1 97 ? -5.727 -6.238 5.629 1 95.25 97 LYS A N 1
ATOM 823 C CA . LYS A 1 97 ? -5.301 -5.348 6.707 1 95.25 97 LYS A CA 1
ATOM 824 C C . LYS A 1 97 ? -5.316 -3.893 6.254 1 95.25 97 LYS A C 1
ATOM 826 O O . LYS A 1 97 ? -5.453 -2.982 7.07 1 95.25 97 LYS A O 1
ATOM 831 N N . GLU A 1 98 ? -5.215 -3.729 4.934 1 93.5 98 GLU A N 1
ATOM 832 C CA . GLU A 1 98 ? -5.215 -2.371 4.398 1 93.5 98 GLU A CA 1
ATOM 833 C C . GLU A 1 98 ? -6.625 -1.927 4.023 1 93.5 98 GLU A C 1
ATOM 835 O O . GLU A 1 98 ? -6.836 -0.775 3.637 1 93.5 98 GLU A O 1
ATOM 840 N N . GLY A 1 99 ? -7.609 -2.877 4.102 1 95.25 99 GLY A N 1
ATOM 841 C CA . GLY A 1 99 ? -8.984 -2.453 3.91 1 95.25 99 GLY A CA 1
ATOM 842 C C . GLY A 1 99 ? -9.695 -3.209 2.803 1 95.25 99 GLY A C 1
ATOM 843 O O . GLY A 1 99 ? -10.875 -2.979 2.543 1 95.25 99 GLY A O 1
ATOM 844 N N . LEU A 1 100 ? -8.945 -4.07 2.123 1 97.25 100 LEU A N 1
ATOM 845 C CA . LEU A 1 100 ? -9.57 -4.875 1.083 1 97.25 100 LEU A CA 1
ATOM 846 C C . LEU A 1 100 ? -10.367 -6.027 1.693 1 97.25 100 LEU A C 1
ATOM 848 O O . LEU A 1 100 ? -9.898 -6.688 2.621 1 97.25 100 LEU A O 1
ATOM 852 N N . THR A 1 101 ? -11.57 -6.227 1.158 1 97 101 THR A N 1
ATOM 853 C CA . THR A 1 101 ? -12.383 -7.34 1.632 1 97 101 THR A CA 1
ATOM 854 C C . THR A 1 101 ? -13.055 -8.055 0.463 1 97 101 THR A C 1
ATOM 856 O O . THR A 1 101 ? -13.531 -7.414 -0.473 1 97 101 THR A O 1
ATOM 859 N N . LYS A 1 102 ? -13.016 -9.383 0.563 1 96.69 102 LYS A N 1
ATOM 860 C CA . LYS A 1 102 ? -13.734 -10.164 -0.435 1 96.69 102 LYS A CA 1
ATOM 861 C C . LYS A 1 102 ? -15.242 -10.078 -0.223 1 96.69 102 LYS A C 1
ATOM 863 O O . LYS A 1 102 ? -15.719 -10.133 0.912 1 96.69 102 LYS A O 1
ATOM 868 N N . ILE A 1 103 ? -15.938 -9.906 -1.3 1 96.94 103 ILE A N 1
ATOM 869 C CA . ILE A 1 103 ? -17.391 -9.836 -1.217 1 96.94 103 ILE A CA 1
ATOM 870 C C . ILE A 1 103 ? -17.953 -11.227 -0.954 1 96.94 103 ILE A C 1
ATOM 872 O O . ILE A 1 103 ? -17.625 -12.18 -1.666 1 96.94 103 ILE A O 1
ATOM 876 N N . HIS A 1 104 ? -18.719 -11.391 0.063 1 94.56 104 HIS A N 1
ATOM 877 C CA . HIS A 1 104 ? -19.438 -12.641 0.332 1 94.56 104 HIS A CA 1
ATOM 878 C C . HIS A 1 104 ? -20.656 -12.781 -0.563 1 94.56 104 HIS A C 1
ATOM 880 O O . HIS A 1 104 ? -21.531 -11.914 -0.567 1 94.56 104 HIS A O 1
ATOM 886 N N . VAL A 1 105 ? -20.625 -13.844 -1.271 1 94.38 105 VAL A N 1
ATOM 887 C CA . VAL A 1 105 ? -21.75 -14.062 -2.168 1 94.38 105 VAL A CA 1
ATOM 888 C C . VAL A 1 105 ? -22.734 -15.047 -1.532 1 94.38 105 VAL A C 1
ATOM 890 O O . VAL A 1 105 ? -22.391 -16.203 -1.291 1 94.38 105 VAL A O 1
ATOM 893 N N . GLY A 1 106 ? -23.938 -14.625 -1.232 1 91.69 106 GLY A N 1
ATOM 894 C CA . GLY A 1 106 ? -24.984 -15.477 -0.68 1 91.69 106 GLY A CA 1
ATOM 895 C C . GLY A 1 106 ? -25.812 -16.172 -1.743 1 91.69 106 GLY A C 1
ATOM 896 O O . GLY A 1 106 ? -25.359 -16.359 -2.871 1 91.69 106 GLY A O 1
ATOM 897 N N . GLU A 1 107 ? -27 -16.562 -1.31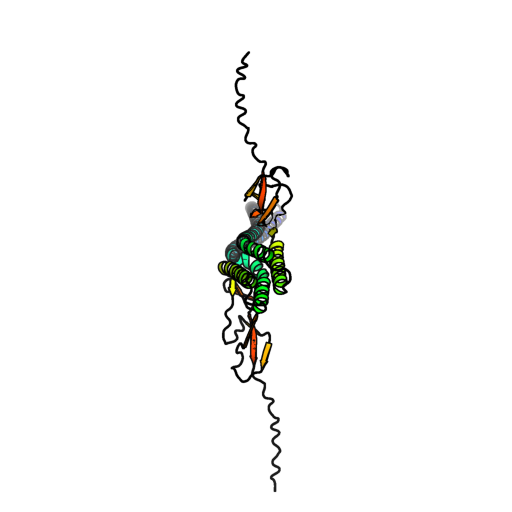5 1 92.25 107 GLU A N 1
ATOM 898 C CA . GLU A 1 107 ? -27.891 -17.312 -2.207 1 92.25 107 GLU A CA 1
ATOM 899 C C . GLU A 1 107 ? -28.578 -16.375 -3.191 1 92.25 107 GLU A C 1
ATOM 901 O O . GLU A 1 107 ? -28.891 -16.781 -4.32 1 92.25 107 GLU A O 1
ATOM 906 N N . LYS A 1 108 ? -28.781 -15.164 -2.766 1 94.75 108 LYS A N 1
ATOM 907 C CA . LYS A 1 108 ? -29.531 -14.234 -3.6 1 94.75 108 LYS A CA 1
ATOM 908 C C . LYS A 1 108 ? -28.609 -13.242 -4.297 1 94.75 108 LYS A C 1
ATOM 910 O O . LYS A 1 108 ? -27.656 -12.75 -3.697 1 94.75 108 LYS A O 1
ATOM 915 N N . PHE A 1 109 ? -29.016 -12.891 -5.527 1 96.5 109 PHE A N 1
ATOM 916 C CA . PHE A 1 109 ? -28.281 -11.922 -6.332 1 96.5 109 PHE A CA 1
ATOM 917 C C . PHE A 1 109 ? -28.422 -10.516 -5.754 1 96.5 109 PHE A C 1
ATOM 919 O O . PHE A 1 109 ? -29.516 -10.094 -5.387 1 96.5 109 PHE A O 1
ATOM 926 N N . ASP A 1 110 ? -27.328 -9.875 -5.633 1 95.62 110 ASP A N 1
ATOM 927 C CA . ASP A 1 110 ? -27.297 -8.484 -5.203 1 95.62 110 ASP A CA 1
ATOM 928 C C . ASP A 1 110 ? -26.734 -7.582 -6.309 1 95.62 110 ASP A C 1
ATOM 930 O O . ASP A 1 110 ? -25.547 -7.621 -6.602 1 95.62 110 ASP A O 1
ATOM 934 N N . PRO A 1 111 ? -27.516 -6.699 -6.891 1 94.88 111 PRO A N 1
ATOM 935 C CA . PRO A 1 111 ? -27.094 -5.879 -8.031 1 94.88 111 PRO A CA 1
ATOM 936 C C . PRO A 1 111 ? -26 -4.879 -7.66 1 94.88 111 PRO A C 1
ATOM 938 O O . PRO A 1 111 ? -25.328 -4.348 -8.539 1 94.88 111 PRO A O 1
ATOM 941 N N . PHE A 1 112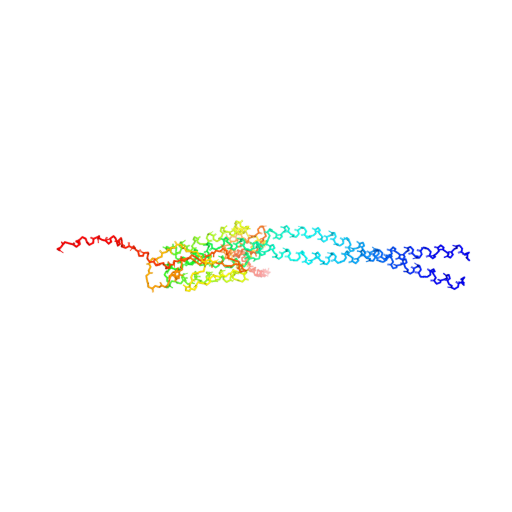 ? -25.812 -4.637 -6.441 1 95.25 112 PHE A N 1
ATOM 942 C CA . PHE A 1 112 ? -24.812 -3.66 -6.012 1 95.25 112 PHE A CA 1
ATOM 943 C C . PHE A 1 112 ? -23.453 -4.316 -5.855 1 95.25 112 PHE A C 1
ATOM 945 O O . PHE A 1 112 ? -22.422 -3.645 -5.945 1 95.25 112 PHE A O 1
ATOM 952 N N . GLU A 1 113 ? -23.438 -5.602 -5.637 1 97.06 113 GLU A N 1
ATOM 953 C CA . GLU A 1 113 ? -22.172 -6.266 -5.336 1 97.06 113 GLU A CA 1
ATOM 954 C C . GLU A 1 113 ? -21.891 -7.387 -6.336 1 97.06 113 GLU A C 1
ATOM 956 O O . GLU A 1 113 ? -20.797 -7.941 -6.359 1 97.06 113 GLU A O 1
ATOM 961 N N . HIS A 1 114 ? -22.875 -7.707 -7.117 1 97.75 114 HIS A N 1
ATOM 962 C CA . HIS A 1 114 ? -22.719 -8.82 -8.047 1 97.75 114 HIS A CA 1
ATOM 963 C C . HIS A 1 114 ? -22.922 -8.367 -9.492 1 97.75 114 HIS A C 1
ATOM 965 O O . HIS A 1 114 ? -23.625 -7.395 -9.75 1 97.75 114 HIS A O 1
ATOM 971 N N . GLU A 1 115 ? -22.266 -9 -10.375 1 97.12 115 GLU A N 1
ATOM 972 C CA . GLU A 1 115 ? -22.469 -8.891 -11.812 1 97.12 115 GLU A CA 1
ATOM 973 C C . GLU A 1 115 ? -22.859 -10.234 -12.422 1 97.12 115 GLU A C 1
ATOM 975 O O . GLU A 1 115 ? -22.141 -11.219 -12.289 1 97.12 115 GLU A O 1
ATOM 980 N N . ALA A 1 116 ? -23.938 -10.273 -13.047 1 96.38 116 ALA A N 1
ATOM 981 C CA . ALA A 1 116 ? -24.391 -11.508 -13.68 1 96.38 116 ALA A CA 1
ATOM 982 C C . ALA A 1 116 ? -23.688 -11.727 -15.023 1 96.38 116 ALA A C 1
ATOM 984 O O . ALA A 1 116 ? -23.938 -10.984 -15.977 1 96.38 116 ALA A O 1
ATOM 985 N N . VAL A 1 117 ? -22.859 -12.633 -15.094 1 95.88 117 VAL A N 1
ATOM 986 C CA . VAL A 1 117 ? -22.109 -12.852 -16.328 1 95.88 117 VAL A CA 1
ATOM 987 C C . VAL A 1 117 ? -22.828 -13.891 -17.188 1 95.88 117 VAL A C 1
ATOM 989 O O . VAL A 1 117 ? -22.594 -13.961 -18.391 1 95.88 117 VAL A O 1
ATOM 992 N N . GLU A 1 118 ? -23.594 -14.789 -16.562 1 94.12 118 GLU A N 1
ATOM 993 C CA . GLU A 1 118 ? -24.359 -15.82 -17.266 1 94.12 118 GLU A CA 1
ATOM 994 C C . GLU A 1 118 ? -25.703 -16.062 -16.594 1 94.12 118 GLU A C 1
ATOM 996 O O . GLU A 1 118 ? -25.797 -16.062 -15.375 1 94.12 118 GLU A O 1
ATOM 1001 N N . ARG A 1 119 ? -26.688 -16.25 -17.438 1 94.38 119 ARG A N 1
ATOM 1002 C CA . ARG A 1 119 ? -28.016 -16.609 -16.969 1 94.38 119 ARG A CA 1
ATOM 1003 C C . ARG A 1 119 ? -28.359 -18.047 -17.328 1 94.38 119 ARG A C 1
ATOM 1005 O O . ARG A 1 119 ? -28.219 -18.438 -18.5 1 94.38 119 ARG A O 1
ATOM 1012 N N . VAL A 1 120 ? -28.672 -18.734 -16.344 1 94.38 120 VAL A N 1
ATOM 1013 C CA . VAL A 1 120 ? -28.969 -20.156 -16.562 1 94.38 120 VAL A CA 1
ATOM 1014 C C . VAL A 1 120 ? -30.469 -20.391 -16.359 1 94.38 120 VAL A C 1
ATOM 1016 O O . VAL A 1 120 ? -31.016 -20.125 -15.289 1 94.38 120 VAL A O 1
ATOM 1019 N N . GLU A 1 121 ? -31.016 -20.938 -17.406 1 93 121 GLU A N 1
ATOM 1020 C CA . GLU A 1 121 ? -32.438 -21.219 -17.312 1 93 121 GLU A CA 1
ATOM 1021 C C . GLU A 1 121 ? -32.688 -22.484 -16.484 1 93 121 GLU A C 1
ATOM 1023 O O . GLU A 1 121 ? -32.156 -23.547 -16.781 1 93 121 GLU A O 1
ATOM 1028 N N . THR A 1 122 ? -33.406 -22.25 -15.406 1 90.56 122 THR A N 1
ATOM 1029 C CA . THR A 1 122 ? -33.75 -23.391 -14.578 1 90.56 122 THR A CA 1
ATOM 1030 C C . THR A 1 122 ? -35.031 -23.125 -13.789 1 90.56 122 THR A C 1
ATOM 1032 O O . THR A 1 122 ? -35.312 -21.984 -13.414 1 90.56 122 THR A O 1
ATOM 1035 N N . GLU A 1 123 ? -35.844 -24.25 -13.578 1 88.62 123 GLU A N 1
ATOM 1036 C CA . GLU A 1 123 ? -37.062 -24.141 -12.797 1 88.62 123 GLU A CA 1
ATOM 1037 C C . GLU A 1 123 ? -36.875 -24.672 -11.375 1 88.62 123 GLU A C 1
ATOM 1039 O O . GLU A 1 123 ? -37.781 -24.578 -10.539 1 88.62 123 GLU A O 1
ATOM 1044 N N . ASP A 1 124 ? -35.719 -25.031 -11.102 1 89.62 124 ASP A N 1
ATOM 1045 C CA . ASP A 1 124 ? -35.438 -25.75 -9.867 1 89.62 124 ASP A CA 1
ATOM 1046 C C . ASP A 1 124 ? -35.219 -24.797 -8.695 1 89.62 124 ASP A C 1
ATOM 1048 O O . ASP A 1 124 ? -35.344 -25.188 -7.531 1 89.62 124 ASP A O 1
ATOM 1052 N N . VAL A 1 125 ? -34.812 -23.578 -9.016 1 90 125 VAL A N 1
ATOM 1053 C CA . VAL A 1 125 ? -34.531 -22.609 -7.965 1 90 125 VAL A CA 1
ATOM 1054 C C . VAL A 1 125 ? -35.25 -21.297 -8.273 1 90 125 VAL A C 1
ATOM 1056 O O . VAL A 1 125 ? -35.719 -21.078 -9.398 1 90 125 VAL A O 1
ATOM 1059 N N . GLU A 1 126 ? -35.344 -20.484 -7.18 1 90.94 126 GLU A N 1
ATOM 1060 C CA . GLU A 1 126 ? -35.969 -19.188 -7.355 1 90.94 126 GLU A CA 1
ATOM 1061 C C . GLU A 1 126 ? -35.156 -18.312 -8.32 1 90.94 126 GLU A C 1
ATOM 1063 O O . GLU A 1 126 ? -33.938 -18.469 -8.43 1 90.94 126 GLU A O 1
ATOM 1068 N N . GLU A 1 127 ? -35.844 -17.484 -8.992 1 90.81 127 GLU A N 1
ATOM 1069 C CA . GLU A 1 127 ? -35.219 -16.562 -9.922 1 90.81 127 GLU A CA 1
ATOM 1070 C C . GLU A 1 127 ? -34.188 -15.68 -9.211 1 90.81 127 GLU A C 1
ATOM 1072 O O . GLU A 1 127 ? -34.406 -15.234 -8.086 1 90.81 127 GLU A O 1
ATOM 1077 N N . TYR A 1 128 ? -33.094 -15.523 -9.859 1 92.56 128 TYR A N 1
ATOM 1078 C CA . TYR A 1 128 ? -32.031 -14.648 -9.391 1 92.56 128 TYR A CA 1
ATOM 1079 C C . TYR A 1 128 ? -31.266 -15.297 -8.25 1 92.56 128 TYR A C 1
ATOM 1081 O O . TYR A 1 128 ? -30.609 -14.609 -7.461 1 92.56 128 TYR A O 1
ATOM 1089 N N . THR A 1 129 ? -31.406 -16.594 -8.133 1 95.38 129 THR A N 1
ATOM 1090 C CA . THR A 1 129 ? -30.547 -17.359 -7.223 1 95.38 129 THR A CA 1
ATOM 1091 C C . THR A 1 129 ? -29.156 -17.531 -7.809 1 95.38 129 THR A C 1
ATOM 1093 O O . THR A 1 129 ? -29 -17.812 -9 1 95.38 129 THR A O 1
ATOM 1096 N N . VAL A 1 130 ? -28.172 -17.281 -6.988 1 96.31 130 VAL A N 1
ATOM 1097 C CA . VAL A 1 130 ? -26.781 -17.422 -7.445 1 96.31 130 VAL A CA 1
ATOM 1098 C C . VAL A 1 130 ? -26.422 -18.906 -7.52 1 96.31 130 VAL A C 1
ATOM 1100 O O . VAL A 1 130 ? -26.453 -19.609 -6.508 1 96.31 130 VAL A O 1
ATOM 1103 N N . LEU A 1 131 ? -26.125 -19.344 -8.719 1 95.06 131 LEU A N 1
ATOM 1104 C CA . LEU A 1 131 ? -25.828 -20.766 -8.93 1 95.06 131 LEU A CA 1
ATOM 1105 C C . LEU A 1 131 ? -24.344 -21.047 -8.734 1 95.06 131 LEU A C 1
ATOM 1107 O O . LEU A 1 131 ? -23.969 -22.094 -8.203 1 95.06 131 LEU A O 1
ATOM 1111 N N . GLU A 1 132 ? -23.547 -20.125 -9.18 1 94.81 132 GLU A N 1
ATOM 1112 C CA . GLU A 1 132 ? -22.094 -20.297 -9.125 1 94.81 132 GLU A CA 1
ATOM 1113 C C . GLU A 1 132 ? -21.391 -18.953 -9.109 1 94.81 132 GLU A C 1
ATOM 1115 O O . GLU A 1 132 ? -21.781 -18.031 -9.812 1 94.81 132 GLU A O 1
ATOM 1120 N N . VAL A 1 133 ? -20.375 -18.938 -8.305 1 95 133 VAL A N 1
ATOM 1121 C CA . VAL A 1 133 ? -19.5 -17.766 -8.336 1 95 133 VAL A CA 1
ATOM 1122 C C . VAL A 1 133 ? -18.344 -18.016 -9.305 1 95 133 VAL A C 1
ATOM 1124 O O . VAL A 1 133 ? -17.531 -18.922 -9.109 1 95 133 VAL A O 1
ATOM 1127 N N . VAL A 1 134 ? -18.234 -17.188 -10.375 1 94 134 VAL A N 1
ATOM 1128 C CA . VAL A 1 134 ? -17.219 -17.344 -11.414 1 94 134 VAL A CA 1
ATOM 1129 C C . VAL A 1 134 ? -15.945 -16.609 -11.016 1 94 134 VAL A C 1
ATOM 1131 O O . VAL A 1 134 ? -14.844 -17.141 -11.18 1 94 134 VAL A O 1
ATOM 1134 N N . GLU A 1 135 ? -16.109 -15.375 -10.547 1 95.44 135 GLU A N 1
ATOM 1135 C CA . GLU A 1 135 ? -14.992 -14.555 -10.086 1 95.44 135 GLU A CA 1
ATOM 1136 C C . GLU A 1 135 ? -15.344 -13.828 -8.789 1 95.44 135 GLU A C 1
ATOM 1138 O O . GLU A 1 135 ? -16.453 -13.297 -8.648 1 95.44 135 GLU A O 1
ATOM 1143 N N . SER A 1 136 ? -14.398 -13.781 -7.953 1 96.88 136 SER A N 1
ATOM 1144 C CA . SER A 1 136 ? -14.633 -13.109 -6.676 1 96.88 136 SER A CA 1
ATOM 1145 C C . SER A 1 136 ? -14.734 -11.602 -6.848 1 96.88 136 SER A C 1
ATOM 1147 O O . SER A 1 136 ? -14.148 -11.039 -7.777 1 96.88 136 SER A O 1
ATOM 1149 N N . GLY A 1 137 ? -15.516 -10.93 -5.992 1 98 137 GLY A N 1
ATOM 1150 C CA . GLY A 1 137 ? -15.578 -9.477 -5.898 1 98 137 GLY A CA 1
ATOM 1151 C C . GLY A 1 137 ? -14.852 -8.922 -4.691 1 98 137 GLY A C 1
ATOM 1152 O O . GLY A 1 137 ? -14.555 -9.656 -3.748 1 98 137 GLY A O 1
ATOM 1153 N N . TYR A 1 138 ? -14.57 -7.637 -4.836 1 98.38 138 TYR A N 1
ATOM 1154 C CA . TYR A 1 138 ? -13.789 -7.031 -3.766 1 98.38 138 TYR A CA 1
ATOM 1155 C C . TYR A 1 138 ? -14.312 -5.641 -3.426 1 98.38 138 TYR A C 1
ATOM 1157 O O . TYR A 1 138 ? -14.789 -4.918 -4.305 1 98.38 138 TYR A O 1
ATOM 1165 N N . LYS A 1 139 ? -14.211 -5.375 -2.143 1 97.5 139 LYS A N 1
ATOM 1166 C CA . LYS A 1 139 ? -14.5 -4.043 -1.627 1 97.5 139 LYS A CA 1
ATOM 1167 C C . LYS A 1 139 ? -13.281 -3.443 -0.935 1 97.5 139 LYS A C 1
ATOM 1169 O O . LYS A 1 139 ? -12.453 -4.172 -0.391 1 97.5 139 LYS A O 1
ATOM 1174 N N . PHE A 1 140 ? -13.227 -2.16 -1.011 1 97.06 140 PHE A N 1
ATOM 1175 C CA . PHE A 1 140 ? -12.188 -1.43 -0.298 1 97.06 140 PHE A CA 1
ATOM 1176 C C . PHE A 1 140 ? -12.797 -0.365 0.607 1 97.06 140 PHE A C 1
ATOM 1178 O O . PHE A 1 140 ? -13.438 0.57 0.129 1 97.06 140 PHE A O 1
ATOM 1185 N N . HIS A 1 141 ? -12.602 -0.567 1.854 1 94.62 141 HIS A N 1
ATOM 1186 C CA . HIS A 1 141 ? -13.234 0.307 2.838 1 94.62 141 HIS A CA 1
ATOM 1187 C C . HIS A 1 141 ? -14.711 0.522 2.523 1 94.62 141 HIS A C 1
ATOM 1189 O O . HIS A 1 141 ? -15.195 1.653 2.559 1 94.62 141 HIS A O 1
ATOM 1195 N N . GLY A 1 142 ? -15.312 -0.525 2.152 1 93.69 142 GLY A N 1
ATOM 1196 C CA . GLY A 1 142 ? -16.75 -0.516 1.954 1 93.69 142 GLY A CA 1
ATOM 1197 C C . GLY A 1 142 ? -17.156 -0.202 0.526 1 93.69 142 GLY A C 1
ATOM 1198 O O . GLY A 1 142 ? -18.297 -0.444 0.13 1 93.69 142 GLY A O 1
ATOM 1199 N N . LYS A 1 143 ? -16.297 0.277 -0.262 1 95.06 143 LYS A N 1
ATOM 1200 C CA . LYS A 1 143 ? -16.578 0.611 -1.657 1 95.06 143 LYS A CA 1
ATOM 1201 C C . LYS A 1 143 ? -16.266 -0.568 -2.576 1 95.06 143 LYS A C 1
ATOM 1203 O O . LYS A 1 143 ? -15.172 -1.142 -2.514 1 95.06 143 LYS A O 1
ATOM 1208 N N . VAL A 1 144 ? -17.234 -0.881 -3.445 1 97.38 144 VAL A N 1
ATOM 1209 C CA . VAL A 1 144 ? -17.031 -1.999 -4.359 1 97.38 144 VAL A CA 1
ATOM 1210 C C . VAL A 1 144 ? -16 -1.618 -5.426 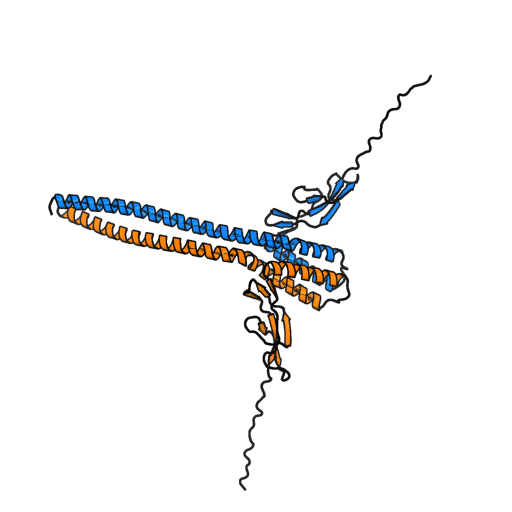1 97.38 144 VAL A C 1
ATOM 1212 O O . VAL A 1 144 ? -16.203 -0.652 -6.168 1 97.38 144 VAL A O 1
ATOM 1215 N N . LEU A 1 145 ? -14.906 -2.301 -5.465 1 97.44 145 LEU A N 1
ATOM 1216 C CA . LEU A 1 145 ? -13.898 -2.096 -6.496 1 97.44 145 LEU A CA 1
ATOM 1217 C C . LEU A 1 145 ? -14.148 -3.002 -7.695 1 97.44 145 LEU A C 1
ATOM 1219 O O . LEU A 1 145 ? -13.859 -2.629 -8.836 1 97.44 145 LEU A O 1
ATOM 1223 N N . LYS A 1 146 ? -14.57 -4.156 -7.406 1 97.75 146 LYS A N 1
ATOM 1224 C CA . LYS A 1 146 ? -14.898 -5.18 -8.391 1 97.75 146 LYS A CA 1
ATOM 1225 C C . LYS A 1 146 ? -16.078 -6.031 -7.926 1 97.75 146 LYS A C 1
ATOM 1227 O O . LYS A 1 146 ? -15.992 -6.695 -6.891 1 97.75 146 LYS A O 1
ATOM 1232 N N . PRO A 1 147 ? -17.141 -5.984 -8.648 1 97.81 147 PRO A N 1
ATOM 1233 C CA . PRO A 1 147 ? -18.25 -6.863 -8.266 1 97.81 147 PRO A CA 1
ATOM 1234 C C . PRO A 1 147 ? -17.938 -8.344 -8.477 1 97.81 147 PRO A C 1
ATOM 1236 O O . PRO A 1 147 ? -17.078 -8.68 -9.289 1 97.81 147 PRO A O 1
ATOM 1239 N N . ALA A 1 148 ? -18.562 -9.164 -7.668 1 97.94 148 ALA A N 1
ATOM 1240 C CA . ALA A 1 148 ? -18.438 -10.602 -7.895 1 97.94 148 ALA A CA 1
ATOM 1241 C C . ALA A 1 148 ? -19.172 -11.023 -9.164 1 97.94 148 ALA A C 1
ATOM 1243 O O . ALA A 1 148 ? -20.297 -10.602 -9.406 1 97.94 148 ALA A O 1
ATOM 1244 N N . LYS A 1 149 ? -18.5 -11.703 -10 1 97.44 149 LYS A N 1
ATOM 1245 C CA . LYS A 1 149 ? -19.156 -12.25 -11.188 1 97.44 149 LYS A CA 1
ATOM 1246 C C . LYS A 1 149 ? -19.828 -13.586 -10.883 1 97.44 149 LYS A C 1
ATOM 1248 O O . LYS A 1 149 ? -19.172 -14.516 -10.406 1 97.44 149 LYS A O 1
ATOM 1253 N N . VAL A 1 150 ? -21.125 -13.625 -11.211 1 97.31 150 VAL A N 1
ATOM 1254 C CA . VAL A 1 150 ? -21.875 -14.805 -10.789 1 97.31 150 VAL A CA 1
ATOM 1255 C C . VAL A 1 150 ? -22.781 -15.266 -11.93 1 97.31 150 VAL A C 1
ATOM 1257 O O . VAL A 1 150 ? -23.078 -14.5 -12.852 1 97.31 150 VAL A O 1
ATOM 1260 N N . LYS A 1 151 ? -23.094 -16.578 -11.883 1 96.75 151 LYS A N 1
ATOM 1261 C CA . LYS A 1 151 ? -24.156 -17.141 -12.719 1 96.75 151 LYS A CA 1
ATOM 1262 C C . LYS A 1 151 ? -25.484 -17.188 -11.969 1 96.75 151 LYS A C 1
ATOM 1264 O O . LYS A 1 151 ? -25.547 -17.656 -10.836 1 96.75 151 LYS A O 1
ATOM 1269 N N . VAL A 1 152 ? -26.469 -16.719 -12.586 1 96.44 152 VAL A N 1
ATOM 1270 C CA . VAL A 1 152 ? -27.734 -16.594 -11.891 1 96.44 152 VAL A CA 1
ATOM 1271 C C . VAL A 1 152 ? -28.797 -17.438 -12.594 1 96.44 152 VAL A C 1
ATOM 1273 O O . VAL A 1 152 ? -28.734 -17.625 -13.812 1 96.44 152 VAL A O 1
ATOM 1276 N N . ALA A 1 153 ? -29.766 -17.891 -11.766 1 95.44 153 ALA A N 1
ATOM 1277 C CA . ALA A 1 153 ? -30.891 -18.672 -12.289 1 95.44 153 ALA A CA 1
ATOM 1278 C C . ALA A 1 153 ? -31.984 -17.75 -12.828 1 95.44 153 ALA A C 1
ATOM 1280 O O . ALA A 1 153 ? -32.312 -16.734 -12.211 1 95.44 153 ALA A O 1
ATOM 1281 N N . VAL A 1 154 ? -32.5 -18.109 -14.008 1 93.69 154 VAL A N 1
ATOM 1282 C CA . VAL A 1 154 ? -33.625 -17.391 -14.57 1 93.69 154 VAL A CA 1
ATOM 1283 C C . VAL A 1 154 ? -34.719 -18.391 -14.977 1 93.69 154 VAL A C 1
ATOM 1285 O O . VAL A 1 154 ? -34.406 -19.516 -15.391 1 93.69 154 VAL A O 1
ATOM 1288 N N . LYS A 1 155 ? -35.906 -18.031 -14.852 1 90.38 155 LYS A N 1
ATOM 1289 C CA . LYS A 1 155 ? -37.031 -18.906 -15.242 1 90.38 155 LYS A CA 1
ATOM 1290 C C . LYS A 1 155 ? -37.188 -18.922 -16.766 1 90.38 155 LYS A C 1
ATOM 1292 O O . LYS A 1 155 ? -37.031 -17.891 -17.422 1 90.38 155 LYS A O 1
ATOM 1297 N N . PRO A 1 156 ? -37.281 -20.203 -17.25 1 86.56 156 PRO A N 1
ATOM 1298 C CA . PRO A 1 156 ? -37.5 -20.266 -18.703 1 86.56 156 PRO A CA 1
ATOM 1299 C C . PRO A 1 156 ? -38.781 -19.562 -19.141 1 86.56 156 PRO A C 1
ATOM 1301 O O . PRO A 1 156 ? -39.75 -19.5 -18.375 1 86.56 156 PRO A O 1
ATOM 1304 N N . ARG A 1 157 ? -38.688 -18.734 -20.031 1 71.94 157 ARG A N 1
ATOM 1305 C CA . ARG A 1 157 ? -39.875 -18.062 -20.547 1 71.94 157 ARG A CA 1
ATOM 1306 C C . ARG A 1 157 ? -40.844 -19.062 -21.156 1 71.94 157 ARG A C 1
ATOM 1308 O O . ARG A 1 157 ? -40.469 -19.906 -21.953 1 71.94 157 ARG A O 1
ATOM 1315 N N . LYS A 1 158 ? -41.812 -19.516 -20.484 1 58.62 158 LYS A N 1
ATOM 1316 C CA . LYS A 1 158 ? -42.812 -20.312 -21.188 1 58.62 158 LYS A CA 1
ATOM 1317 C C . LYS A 1 158 ? -43.094 -19.75 -22.578 1 58.62 158 LYS A C 1
ATOM 1319 O O . LYS A 1 158 ? -43.344 -18.562 -22.719 1 58.62 158 LYS A O 1
ATOM 1324 N N . LYS A 1 159 ? -42.562 -20.422 -23.609 1 49.38 159 LYS A N 1
ATOM 1325 C CA . LYS A 1 159 ? -43.25 -20.156 -24.875 1 49.38 159 LYS A CA 1
ATOM 1326 C C . LYS A 1 159 ? -44.75 -20.188 -24.719 1 49.38 159 LYS A C 1
ATOM 1328 O O . LYS A 1 159 ? -45.312 -21.172 -24.25 1 49.38 159 LYS A O 1
ATOM 1333 N N . GLU A 1 160 ? -45.406 -19.203 -24.359 1 42.38 160 GLU A N 1
ATOM 1334 C CA . GLU A 1 160 ? -46.844 -19.25 -24.594 1 42.38 160 GLU A CA 1
ATOM 1335 C C . GLU A 1 160 ? -47.156 -20.031 -25.859 1 42.38 160 GLU A C 1
ATOM 1337 O O . GLU A 1 160 ? -46.688 -19.688 -26.938 1 42.38 160 GLU A O 1
ATOM 1342 N N . ALA A 1 161 ? -47.344 -21.344 -25.906 1 41.72 161 ALA A N 1
ATOM 1343 C CA . ALA A 1 161 ? -48.094 -22.016 -26.953 1 41.72 161 ALA A CA 1
ATOM 1344 C C . ALA A 1 161 ? -49.156 -21.094 -27.531 1 41.72 161 ALA A C 1
ATOM 1346 O O . ALA A 1 161 ? -49.75 -20.297 -26.797 1 41.72 161 ALA A O 1
ATOM 1347 N N . GLU A 1 162 ? -48.938 -20.609 -28.797 1 39.56 162 GLU A N 1
ATOM 1348 C CA . GLU A 1 162 ? -50 -20.016 -29.594 1 39.56 162 GLU A CA 1
ATOM 1349 C C . GLU A 1 162 ? -51.344 -20.672 -29.297 1 39.56 162 GLU A C 1
ATOM 1351 O O . GLU A 1 162 ? -51.562 -21.828 -29.672 1 39.56 162 GLU A O 1
ATOM 1356 N N . LYS A 1 163 ? -51.812 -20.625 -28.172 1 39.47 163 LYS A N 1
ATOM 1357 C CA . LYS A 1 163 ? -53.25 -20.984 -28.078 1 39.47 163 LYS A CA 1
ATOM 1358 C C . LYS A 1 163 ? -54.031 -20.375 -29.234 1 39.47 163 LYS A C 1
ATOM 1360 O O . LYS A 1 163 ? -54.5 -19.234 -29.141 1 39.47 163 LYS A O 1
ATOM 1365 N N . VAL A 1 164 ? -53.438 -20.359 -30.516 1 40.22 164 VAL A N 1
ATOM 1366 C CA . VAL A 1 164 ? -54.438 -20.172 -31.547 1 40.22 164 VAL A CA 1
ATOM 1367 C C . VAL A 1 164 ? -55.562 -21.219 -31.375 1 40.22 164 VAL A C 1
ATOM 1369 O O . VAL A 1 164 ? -55.312 -22.422 -31.469 1 40.22 164 VAL A O 1
ATOM 1372 N N . GLU A 1 165 ? -56.312 -21.078 -30.391 1 40.53 165 GLU A N 1
ATOM 1373 C CA . GLU A 1 165 ? -57.656 -21.688 -30.281 1 40.53 165 GLU A CA 1
ATOM 1374 C C . GLU A 1 165 ? -58.281 -21.828 -31.656 1 40.53 165 GLU A C 1
ATOM 1376 O O . GLU A 1 165 ? -58.438 -20.844 -32.375 1 40.53 165 GLU A O 1
ATOM 1381 N N . LYS A 1 166 ? -58.062 -22.859 -32.406 1 40.84 166 LYS A N 1
ATOM 1382 C CA . LYS A 1 166 ? -58.844 -23.234 -33.562 1 40.84 166 LYS A CA 1
ATOM 1383 C C . LYS A 1 166 ? -60.344 -23 -33.312 1 40.84 166 LYS A C 1
ATOM 1385 O O . LYS A 1 166 ? -60.844 -23.312 -32.25 1 40.84 166 LYS A O 1
ATOM 1390 N N . PRO A 1 167 ? -60.938 -21.922 -34 1 43.25 167 PRO A N 1
ATOM 1391 C CA . PRO A 1 167 ? -62.406 -21.812 -34.031 1 43.25 167 PRO A CA 1
ATOM 1392 C C . PRO A 1 167 ? -63.094 -23.156 -34.188 1 43.25 167 PRO A C 1
ATOM 1394 O O . PRO A 1 167 ? -62.625 -24 -34.969 1 43.25 167 PRO A O 1
ATOM 1397 N N . SER A 1 168 ? -63.406 -23.797 -33.125 1 38.69 168 SER A N 1
ATOM 1398 C CA . SER A 1 168 ? -64.312 -24.953 -33.188 1 38.69 168 SER A CA 1
ATOM 1399 C C . SER A 1 168 ? -65.375 -24.781 -34.219 1 38.69 168 SER A C 1
ATOM 1401 O O . SER A 1 168 ? -66.312 -23.953 -34.062 1 38.69 168 SER A O 1
ATOM 1403 N N . ASP A 1 169 ? -65 -24.703 -35.5 1 40.28 169 ASP A N 1
ATOM 1404 C CA . ASP A 1 169 ? -66.062 -24.969 -36.469 1 40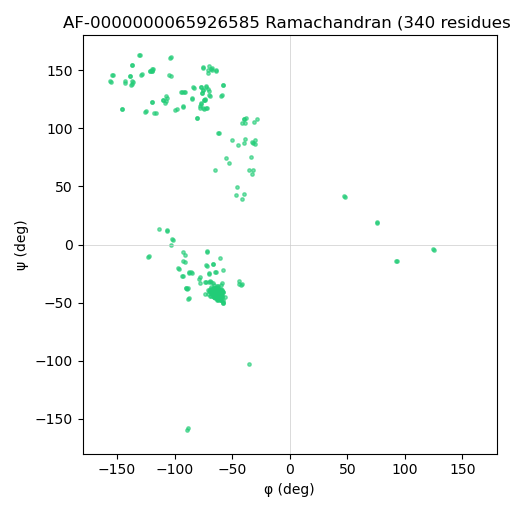.28 169 ASP A CA 1
ATOM 1405 C C . ASP A 1 169 ? -66.875 -26.219 -36.094 1 40.28 169 ASP A C 1
ATOM 1407 O O . ASP A 1 169 ? -66.375 -27.344 -36.219 1 40.28 169 ASP A O 1
ATOM 1411 N N . GLU A 1 170 ? -67.312 -26.344 -34.938 1 30.47 170 GLU A N 1
ATOM 1412 C CA . GLU A 1 170 ? -68.25 -27.453 -34.75 1 30.47 170 GLU A CA 1
ATOM 1413 C C . GLU A 1 170 ? -69.188 -27.578 -35.906 1 30.47 170 GLU A C 1
ATOM 1415 O O . GLU A 1 170 ? -69.938 -26.625 -36.25 1 30.47 170 GLU A O 1
ATOM 1420 N N . LYS A 1 171 ? -69 -28.688 -36.781 1 32 171 LYS A N 1
ATOM 1421 C CA . LYS A 1 171 ? -69.625 -29.531 -37.812 1 32 171 LYS A CA 1
ATOM 1422 C C . LYS A 1 171 ? -71.125 -29.719 -37.531 1 32 171 LYS A C 1
ATOM 1424 O O . LYS A 1 171 ? -71.938 -29.531 -38.406 1 32 171 LYS A O 1
ATOM 1429 N N . GLU A 1 172 ? -71.625 -30.844 -37 1 25.55 172 GLU A N 1
ATOM 1430 C CA . GLU A 1 172 ? -73 -31.359 -37.125 1 25.55 172 GLU A CA 1
ATOM 1431 C C . GLU A 1 172 ? -74 -30.453 -36.438 1 25.55 172 GLU A C 1
ATOM 1433 O O . GLU A 1 172 ? -73.75 -29.984 -35.312 1 25.55 172 GLU A O 1
ATOM 1438 N N . MET B 1 1 ? -7.895 66.125 39.406 1 60.41 1 MET B N 1
ATOM 1439 C CA . MET B 1 1 ? -7.379 64.75 39.625 1 60.41 1 MET B CA 1
ATOM 1440 C C . MET B 1 1 ? -6.047 64.812 40.344 1 60.41 1 MET B C 1
ATOM 1442 O O . MET B 1 1 ? -5.188 65.625 40.062 1 60.41 1 MET B O 1
ATOM 1446 N N . SER B 1 2 ? -6.027 64.125 41.344 1 73.5 2 SER B N 1
ATOM 1447 C CA . SER B 1 2 ? -4.941 64.188 42.312 1 73.5 2 SER B CA 1
ATOM 1448 C C . SER B 1 2 ? -3.645 63.656 41.719 1 73.5 2 SER B C 1
ATOM 1450 O O . SER B 1 2 ? -3.662 62.938 40.719 1 73.5 2 SER B O 1
ATOM 1452 N N . GLU B 1 3 ? -2.498 64.125 42.125 1 77.31 3 GLU B N 1
ATOM 1453 C CA . GLU B 1 3 ? -1.183 63.625 41.781 1 77.31 3 GLU B CA 1
ATOM 1454 C C . GLU B 1 3 ? -1.168 62.094 41.781 1 77.31 3 GLU B C 1
ATOM 1456 O O . GLU B 1 3 ? -0.5 61.469 40.969 1 77.31 3 GLU B O 1
ATOM 1461 N N . LYS B 1 4 ? -1.915 61.531 42.625 1 77.88 4 LYS B N 1
ATOM 1462 C CA . LYS B 1 4 ? -2.041 60.062 42.75 1 77.88 4 LYS B CA 1
ATOM 1463 C C . LYS B 1 4 ? -2.734 59.469 41.562 1 77.88 4 LYS B C 1
ATOM 1465 O O . LYS B 1 4 ? -2.348 58.406 41.062 1 77.88 4 LYS B O 1
ATOM 1470 N N . ASP B 1 5 ? -3.668 60.125 41.031 1 80.19 5 ASP B N 1
ATOM 1471 C CA . ASP B 1 5 ? -4.441 59.656 39.875 1 80.19 5 ASP B CA 1
ATOM 1472 C C . ASP B 1 5 ? -3.588 59.625 38.625 1 80.19 5 ASP B C 1
ATOM 1474 O O . ASP B 1 5 ? -3.717 58.719 37.781 1 80.19 5 ASP B O 1
ATOM 1478 N N . LYS B 1 6 ? -2.678 60.531 38.562 1 81.25 6 LYS B N 1
ATOM 1479 C CA . LYS B 1 6 ? -1.778 60.625 37.406 1 81.25 6 LYS B CA 1
ATOM 1480 C C . LYS B 1 6 ? -0.769 59.5 37.438 1 81.25 6 LYS B C 1
ATOM 1482 O O . LYS B 1 6 ? -0.443 58.938 36.375 1 81.25 6 LYS B O 1
ATOM 1487 N N . LYS B 1 7 ? -0.278 59.25 38.5 1 82.25 7 LYS B N 1
ATOM 1488 C CA . LYS B 1 7 ? 0.697 58.156 38.656 1 82.25 7 LYS B CA 1
ATOM 1489 C C . LYS B 1 7 ? 0.082 56.812 38.344 1 82.25 7 LYS B C 1
ATOM 1491 O O . LYS B 1 7 ? 0.717 55.969 37.688 1 82.25 7 LYS B O 1
ATOM 1496 N N . GLU B 1 8 ? -1.11 56.594 38.656 1 84.75 8 GLU B N 1
ATOM 1497 C CA . GLU B 1 8 ? -1.825 55.344 38.406 1 84.75 8 GLU B CA 1
ATOM 1498 C C . GLU B 1 8 ? -2.117 55.156 36.906 1 84.75 8 GLU B C 1
ATOM 1500 O O . GLU B 1 8 ? -1.999 54.062 36.375 1 84.75 8 GLU B O 1
ATOM 1505 N N . LEU B 1 9 ? -2.463 56.25 36.25 1 84.25 9 LEU B N 1
ATOM 1506 C CA . LEU B 1 9 ? -2.77 56.219 34.812 1 84.25 9 LEU B CA 1
ATOM 1507 C C . LEU B 1 9 ? -1.517 55.906 34 1 84.25 9 LEU B C 1
ATOM 1509 O O . LEU B 1 9 ? -1.574 55.156 33.031 1 84.25 9 LEU B O 1
ATOM 1513 N N . THR B 1 10 ? -0.382 56.562 34.438 1 84.75 10 THR B N 1
ATOM 1514 C CA . THR B 1 10 ? 0.893 56.312 33.781 1 84.75 10 THR B CA 1
ATOM 1515 C C . THR B 1 10 ? 1.318 54.875 33.906 1 84.75 10 THR B C 1
ATOM 1517 O O . THR B 1 10 ? 1.814 54.25 32.969 1 84.75 10 THR B O 1
ATOM 1520 N N . GLN B 1 11 ? 1.074 54.344 35.094 1 87.56 11 GLN B N 1
ATOM 1521 C CA . GLN B 1 11 ? 1.424 52.938 35.344 1 87.56 11 GLN B CA 1
ATOM 1522 C C . GLN B 1 11 ? 0.567 52 34.531 1 87.56 11 GLN B C 1
ATOM 1524 O O . GLN B 1 11 ? 1.073 51 33.969 1 87.56 11 GLN B O 1
ATOM 1529 N N . GLU B 1 12 ? -0.681 52.281 34.469 1 86.44 12 GLU B N 1
ATOM 1530 C CA . GLU B 1 12 ? -1.602 51.469 33.688 1 86.44 12 GLU B CA 1
ATOM 1531 C C . GLU B 1 12 ? -1.233 51.5 32.219 1 86.44 12 GLU B C 1
ATOM 1533 O O . GLU B 1 12 ? -1.264 50.469 31.531 1 86.44 12 GLU B O 1
ATOM 1538 N N . CYS B 1 13 ? -0.863 52.625 31.688 1 88.06 13 CYS B N 1
ATOM 1539 C CA . CYS B 1 13 ? -0.483 52.781 30.297 1 88.06 13 CYS B CA 1
ATOM 1540 C C . CYS B 1 13 ? 0.799 52.031 29.984 1 88.06 13 CYS B C 1
ATOM 1542 O O . CYS B 1 13 ? 0.921 51.406 28.922 1 88.06 13 CYS B O 1
ATOM 1544 N N . GLU B 1 14 ? 1.716 52.125 30.969 1 88.38 14 GLU B N 1
ATOM 1545 C CA . GLU B 1 14 ? 2.98 51.406 30.797 1 88.38 14 GLU B CA 1
ATOM 1546 C C . GLU B 1 14 ? 2.768 49.875 30.797 1 88.38 14 GLU B C 1
ATOM 1548 O O . GLU B 1 14 ? 3.375 49.188 30 1 88.38 14 GLU B O 1
ATOM 1553 N N . GLU B 1 15 ? 1.94 49.438 31.672 1 90.5 15 GLU B N 1
ATOM 1554 C CA . GLU B 1 15 ? 1.623 48.031 31.719 1 90.5 15 GLU B CA 1
ATOM 1555 C C . GLU B 1 15 ? 0.94 47.562 30.438 1 90.5 15 GLU B C 1
ATOM 1557 O O . GLU B 1 15 ? 1.244 46.469 29.922 1 90.5 15 GLU B O 1
ATOM 1562 N N . LEU B 1 16 ? 0.052 48.375 29.922 1 91 16 LEU B N 1
ATOM 1563 C CA . LEU B 1 16 ? -0.664 48.062 28.688 1 91 16 LEU B CA 1
ATOM 1564 C C . LEU B 1 16 ? 0.289 48.031 27.5 1 91 16 LEU B C 1
ATOM 1566 O O . LEU B 1 16 ? 0.146 47.188 26.609 1 91 16 LEU B O 1
ATOM 1570 N N . LYS B 1 17 ? 1.26 48.938 27.531 1 91.62 17 LYS B N 1
ATOM 1571 C CA . LYS B 1 17 ? 2.264 48.969 26.469 1 91.62 17 LYS B CA 1
ATOM 1572 C C . LYS B 1 17 ? 3.105 47.688 26.469 1 91.62 17 LYS B C 1
ATOM 1574 O O . LYS B 1 17 ? 3.406 47.156 25.406 1 91.62 17 LYS B O 1
ATOM 1579 N N . GLU B 1 18 ? 3.412 47.25 27.672 1 92.94 18 GLU B N 1
ATOM 1580 C CA . GLU B 1 18 ? 4.184 46 27.797 1 92.94 18 GLU B CA 1
ATOM 1581 C C . GLU B 1 18 ? 3.379 44.812 27.312 1 92.94 18 GLU B C 1
ATOM 1583 O O . GLU B 1 18 ? 3.891 43.969 26.562 1 92.94 18 GLU B O 1
ATOM 1588 N N . LYS B 1 19 ? 2.137 44.75 27.703 1 92.94 19 LYS B N 1
ATOM 1589 C CA . LYS B 1 19 ? 1.259 43.656 27.281 1 92.94 19 LYS B CA 1
ATOM 1590 C C . LYS B 1 19 ? 1.051 43.688 25.766 1 92.94 19 LYS B C 1
ATOM 1592 O O . LYS B 1 19 ? 1.01 42.625 25.125 1 92.94 19 LYS B O 1
ATOM 1597 N N . TYR B 1 20 ? 0.904 44.844 25.219 1 93.44 20 TYR B N 1
ATOM 1598 C CA . TYR B 1 20 ? 0.728 45 23.781 1 93.44 20 TYR B CA 1
ATOM 1599 C C . TYR B 1 20 ? 1.947 44.5 23.031 1 93.44 20 TYR B C 1
ATOM 1601 O O . TYR B 1 20 ? 1.811 43.812 22.016 1 93.44 20 TYR B O 1
ATOM 1609 N N . LYS B 1 21 ? 3.15 44.844 23.562 1 93.69 21 LYS B N 1
ATOM 1610 C CA . LYS B 1 21 ? 4.387 44.438 22.906 1 93.69 21 LYS B CA 1
ATOM 1611 C C . LYS B 1 21 ? 4.527 42.906 22.938 1 93.69 21 LYS B C 1
ATOM 1613 O O . LYS B 1 21 ? 4.93 42.281 21.953 1 93.69 21 LYS B O 1
ATOM 1618 N N . GLU B 1 22 ? 4.18 42.375 24.031 1 95.25 22 GLU B N 1
ATOM 1619 C CA . GLU B 1 22 ? 4.238 40.906 24.172 1 95.25 22 GLU B CA 1
ATOM 1620 C C . GLU B 1 22 ? 3.27 40.219 23.219 1 95.25 22 GLU B C 1
ATOM 1622 O O . GLU B 1 22 ? 3.621 39.219 22.562 1 95.25 22 GLU B O 1
ATOM 1627 N N . LEU B 1 23 ? 2.109 40.75 23.109 1 95 23 LEU B N 1
ATOM 1628 C CA . LEU B 1 23 ? 1.088 40.188 22.234 1 95 23 LEU B CA 1
ATOM 1629 C C . LEU B 1 23 ? 1.479 40.344 20.766 1 95 23 LEU B C 1
ATOM 1631 O O . LEU B 1 23 ? 1.246 39.469 19.953 1 95 23 LEU B O 1
ATOM 1635 N N . GLU B 1 24 ? 2.047 41.5 20.5 1 95.12 24 GLU B N 1
ATOM 1636 C CA . GLU B 1 24 ? 2.504 41.75 19.141 1 95.12 24 GLU B CA 1
ATOM 1637 C C . GLU B 1 24 ? 3.578 40.75 18.719 1 95.12 24 GLU B C 1
ATOM 1639 O O . GLU B 1 24 ? 3.525 40.219 17.609 1 95.12 24 GLU B O 1
ATOM 1644 N N . GLU B 1 25 ? 4.527 40.5 19.609 1 96.19 25 GLU B N 1
ATOM 1645 C CA . GLU B 1 25 ? 5.578 39.5 19.344 1 96.19 25 GLU B CA 1
ATOM 1646 C C . GLU B 1 25 ? 5 38.094 19.188 1 96.19 25 GLU B C 1
ATOM 1648 O O . GLU B 1 25 ? 5.43 37.344 18.328 1 96.19 25 GLU B O 1
ATOM 1653 N N . TYR B 1 26 ? 4.102 37.844 20.047 1 95.38 26 TYR B N 1
ATOM 1654 C CA . TYR B 1 26 ? 3.426 36.562 19.969 1 95.38 26 TYR B CA 1
ATOM 1655 C C . TYR B 1 26 ? 2.709 36.375 18.641 1 95.38 26 TYR B C 1
ATOM 1657 O O . TYR B 1 26 ? 2.857 35.375 17.984 1 95.38 26 TYR B O 1
ATOM 1665 N N . ALA B 1 27 ? 1.946 37.344 18.172 1 95.25 27 ALA B N 1
ATOM 1666 C CA . ALA B 1 27 ? 1.188 37.312 16.922 1 95.25 27 ALA B CA 1
ATOM 1667 C C . ALA B 1 27 ? 2.119 37.188 15.719 1 95.25 27 ALA B C 1
ATOM 1669 O O . ALA B 1 27 ? 1.837 36.406 14.781 1 95.25 27 ALA B O 1
ATOM 1670 N N . LYS B 1 28 ? 3.227 37.906 15.82 1 95.44 28 LYS B N 1
ATOM 1671 C CA . LYS B 1 28 ? 4.215 37.844 14.75 1 95.44 28 LYS B CA 1
ATOM 1672 C C . LYS B 1 28 ? 4.812 36.469 14.633 1 95.44 28 LYS B C 1
ATOM 1674 O O . LYS B 1 28 ? 4.949 35.906 13.531 1 95.44 28 LYS B O 1
ATOM 1679 N N . ARG B 1 29 ? 5.148 35.906 15.75 1 95.81 29 ARG B N 1
ATOM 1680 C CA . ARG B 1 29 ? 5.707 34.562 15.789 1 95.81 29 ARG B CA 1
ATOM 1681 C C . ARG B 1 29 ? 4.703 33.531 15.266 1 95.81 29 ARG B C 1
ATOM 1683 O O . ARG B 1 29 ? 5.051 32.688 14.453 1 95.81 29 ARG B O 1
ATOM 1690 N N . LEU B 1 30 ? 3.537 33.688 15.727 1 95.31 30 LEU B N 1
ATOM 1691 C CA . LEU B 1 30 ? 2.475 32.781 15.297 1 95.31 30 LEU B CA 1
ATOM 1692 C C . LEU B 1 30 ? 2.262 32.844 13.789 1 95.31 30 LEU B C 1
ATOM 1694 O O . LEU B 1 30 ? 2.115 31.828 13.125 1 95.31 30 LEU B O 1
ATOM 1698 N N . LYS B 1 31 ? 2.264 34 13.219 1 95.19 31 LYS B N 1
ATOM 1699 C CA . LYS B 1 31 ? 2.09 34.219 11.789 1 95.19 31 LYS B CA 1
ATOM 1700 C C . LYS B 1 31 ? 3.234 33.594 11 1 95.19 31 LYS B C 1
ATOM 1702 O O . LYS B 1 31 ? 3.004 32.938 9.977 1 95.19 31 LYS B O 1
ATOM 1707 N N . ALA B 1 32 ? 4.426 33.781 11.508 1 95.44 32 ALA B N 1
ATOM 1708 C CA . ALA B 1 32 ? 5.602 33.188 10.867 1 95.44 32 ALA B CA 1
ATOM 1709 C C . ALA B 1 32 ? 5.539 31.656 10.883 1 95.44 32 ALA B C 1
ATOM 1711 O O . ALA B 1 32 ? 5.824 31.016 9.875 1 95.44 32 ALA B O 1
ATOM 1712 N N . GLU B 1 33 ? 5.18 31.172 12.016 1 94.62 33 GLU B N 1
ATOM 1713 C CA . GLU B 1 33 ? 5.051 29.719 12.156 1 94.62 33 GLU B CA 1
ATOM 1714 C C . GLU B 1 33 ? 3.982 29.172 11.211 1 94.62 33 GLU B C 1
ATOM 1716 O O . GLU B 1 33 ? 4.184 28.125 10.578 1 94.62 33 GLU B O 1
ATOM 1721 N N . TYR B 1 34 ? 2.916 29.891 11.156 1 93.69 34 TYR B N 1
ATOM 1722 C CA . TYR B 1 34 ? 1.813 29.5 10.289 1 93.69 34 TYR B CA 1
ATOM 1723 C C . TYR B 1 34 ? 2.238 29.516 8.828 1 93.69 34 TYR B C 1
ATOM 1725 O O . TYR B 1 34 ? 1.979 28.562 8.086 1 93.69 34 TYR B O 1
ATOM 1733 N N . GLU B 1 35 ? 2.936 30.5 8.391 1 93.19 35 GLU B N 1
ATOM 1734 C CA . GLU B 1 35 ? 3.398 30.609 7.008 1 93.19 35 GLU B CA 1
ATOM 1735 C C . GLU B 1 35 ? 4.426 29.531 6.676 1 93.19 35 GLU B C 1
ATOM 1737 O O . GLU B 1 35 ? 4.363 28.922 5.609 1 93.19 35 GLU B O 1
ATOM 1742 N N . ASN B 1 36 ? 5.297 29.312 7.633 1 93.75 36 ASN B N 1
ATOM 1743 C CA . ASN B 1 36 ? 6.289 28.266 7.457 1 93.75 36 ASN B CA 1
ATOM 1744 C C . ASN B 1 36 ? 5.637 26.891 7.359 1 93.75 36 ASN B C 1
ATOM 1746 O O . ASN B 1 36 ? 6.047 26.062 6.547 1 93.75 36 ASN B O 1
ATOM 1750 N N . TYR B 1 37 ? 4.648 26.766 8.148 1 94.62 37 TYR B N 1
ATOM 1751 C CA . TYR B 1 37 ? 3.932 25.484 8.156 1 94.62 37 TYR B CA 1
ATOM 1752 C C . TYR B 1 37 ? 3.207 25.266 6.836 1 94.62 37 TYR B C 1
ATOM 1754 O O . TYR B 1 37 ? 3.205 24.156 6.305 1 94.62 37 TYR B O 1
ATOM 1762 N N . ARG B 1 38 ? 2.676 26.25 6.309 1 91.88 38 ARG B N 1
ATOM 1763 C CA . ARG B 1 38 ? 1.987 26.156 5.023 1 91.88 38 ARG B CA 1
ATOM 1764 C C . ARG B 1 38 ? 2.945 25.719 3.922 1 91.88 38 ARG B C 1
ATOM 1766 O O . ARG B 1 38 ? 2.598 24.891 3.088 1 91.88 38 ARG B O 1
ATOM 1773 N N . GLU B 1 39 ? 4.121 26.219 3.965 1 91.88 39 GLU B N 1
ATOM 1774 C CA . GLU B 1 39 ? 5.129 25.844 2.979 1 91.88 39 GLU B CA 1
ATOM 1775 C C . GLU B 1 39 ? 5.574 24.391 3.164 1 91.88 39 GLU B C 1
ATOM 1777 O O . GLU B 1 39 ? 5.758 23.672 2.188 1 91.88 39 GLU B O 1
ATOM 1782 N N . GLU B 1 40 ? 5.719 24.016 4.379 1 93.62 40 GLU B N 1
ATOM 1783 C CA . GLU B 1 40 ? 6.105 22.656 4.719 1 93.62 40 GLU B CA 1
ATOM 1784 C C . GLU B 1 40 ? 5.039 21.641 4.285 1 93.62 40 GLU B C 1
ATOM 1786 O O . GLU B 1 40 ? 5.359 20.594 3.742 1 93.62 40 GLU B O 1
ATOM 1791 N N . VAL B 1 41 ? 3.773 22.031 4.52 1 92.19 41 VAL B N 1
ATOM 1792 C CA . VAL B 1 41 ? 2.654 21.156 4.16 1 92.19 41 VAL B CA 1
ATOM 1793 C C . VAL B 1 41 ? 2.629 20.938 2.648 1 92.19 41 VAL B C 1
ATOM 1795 O O . VAL B 1 41 ? 2.422 19.828 2.18 1 92.19 41 VAL B O 1
ATOM 1798 N N . ALA B 1 42 ? 2.889 21.969 1.893 1 88.38 42 ALA B N 1
ATOM 1799 C CA . ALA B 1 42 ? 2.916 21.859 0.436 1 88.38 42 ALA B CA 1
ATOM 1800 C C . ALA B 1 42 ? 3.998 20.891 -0.022 1 88.38 42 ALA B C 1
ATOM 1802 O O . ALA B 1 42 ? 3.762 20.047 -0.9 1 88.38 42 ALA B O 1
ATOM 1803 N N . ARG B 1 43 ? 5.117 20.922 0.591 1 89.38 43 ARG B N 1
ATOM 1804 C CA . ARG B 1 43 ? 6.234 20.031 0.261 1 89.38 43 ARG B CA 1
ATOM 1805 C C . ARG B 1 43 ? 5.926 18.594 0.647 1 89.38 43 ARG B C 1
ATOM 1807 O O . ARG B 1 43 ? 6.137 17.672 -0.146 1 89.38 43 ARG B O 1
ATOM 1814 N N . GLU B 1 44 ? 5.395 18.438 1.774 1 89.38 44 GLU B N 1
ATOM 1815 C CA . GLU B 1 44 ? 5.066 17.109 2.291 1 89.38 44 GLU B CA 1
ATOM 1816 C C . GLU B 1 44 ? 3.979 16.438 1.453 1 89.38 44 GLU B C 1
ATOM 1818 O O . GLU B 1 44 ? 4.012 15.234 1.23 1 89.38 44 GLU B O 1
ATOM 1823 N N . LYS B 1 45 ? 3.062 17.234 1.062 1 86.88 45 LYS B N 1
ATOM 1824 C CA . LYS B 1 45 ? 1.98 16.719 0.23 1 86.88 45 LYS B CA 1
ATOM 1825 C C . LYS B 1 45 ? 2.52 16.141 -1.073 1 86.88 45 LYS B C 1
ATOM 1827 O O . LYS B 1 45 ? 2.094 15.062 -1.503 1 86.88 45 LYS B O 1
ATOM 1832 N N . ARG B 1 46 ? 3.477 16.719 -1.673 1 83.81 46 ARG B N 1
ATOM 1833 C CA . ARG B 1 46 ? 4.094 16.234 -2.9 1 83.81 46 ARG B CA 1
ATOM 1834 C C . ARG B 1 46 ? 4.797 14.898 -2.668 1 83.81 46 ARG B C 1
ATOM 1836 O O . ARG B 1 46 ? 4.684 13.977 -3.48 1 83.81 46 ARG B O 1
ATOM 1843 N N . GLU B 1 47 ? 5.422 14.844 -1.567 1 86.31 47 GLU B N 1
ATOM 1844 C CA . GLU B 1 47 ? 6.133 13.617 -1.216 1 86.31 47 GLU B CA 1
ATOM 1845 C C . GLU B 1 47 ? 5.16 12.484 -0.915 1 86.31 47 GLU B C 1
ATOM 1847 O O . GLU B 1 47 ? 5.406 11.336 -1.282 1 86.31 47 GLU B O 1
ATOM 1852 N N . LEU B 1 48 ? 4.125 12.859 -0.276 1 86.25 48 LEU B N 1
ATOM 1853 C CA . LEU B 1 48 ? 3.117 11.875 0.09 1 86.25 48 LEU B CA 1
ATOM 1854 C C . LEU B 1 48 ? 2.463 11.281 -1.151 1 86.25 48 LEU B C 1
ATOM 1856 O O . LEU B 1 48 ? 2.229 10.07 -1.217 1 86.25 48 LEU B O 1
ATOM 1860 N N . ILE B 1 49 ? 2.215 12.078 -2.111 1 78.25 49 ILE B N 1
ATOM 1861 C CA . ILE B 1 49 ? 1.605 11.633 -3.361 1 78.25 49 ILE B CA 1
ATOM 1862 C C . ILE B 1 49 ? 2.523 10.625 -4.051 1 78.25 49 ILE B C 1
ATOM 1864 O O . ILE B 1 49 ? 2.062 9.602 -4.559 1 78.25 49 ILE B O 1
ATOM 1868 N N . LYS B 1 50 ? 3.803 10.797 -3.953 1 79 50 LYS B N 1
ATOM 1869 C CA . LYS B 1 50 ? 4.793 9.938 -4.598 1 79 50 LYS B CA 1
ATOM 1870 C C . LYS B 1 50 ? 4.973 8.633 -3.832 1 79 50 LYS B C 1
ATOM 1872 O O . LYS B 1 50 ? 5.117 7.57 -4.438 1 79 50 LYS B O 1
ATOM 1877 N N . ASN B 1 51 ? 4.82 8.781 -2.48 1 86.75 51 ASN B N 1
ATOM 1878 C CA . ASN B 1 51 ? 5.211 7.656 -1.634 1 86.75 51 ASN B CA 1
ATOM 1879 C C . ASN B 1 51 ? 4.008 7.039 -0.93 1 86.75 51 ASN B C 1
ATOM 1881 O O . ASN B 1 51 ? 4.168 6.258 0.012 1 86.75 51 ASN B O 1
ATOM 1885 N N . ALA B 1 52 ? 2.877 7.488 -1.482 1 86 52 ALA B N 1
ATOM 1886 C CA . ALA B 1 52 ? 1.655 7.105 -0.78 1 86 52 ALA B CA 1
ATOM 1887 C C . ALA B 1 52 ? 1.542 5.586 -0.669 1 86 52 ALA B C 1
ATOM 1889 O O . ALA B 1 52 ? 1.006 5.07 0.313 1 86 52 ALA B O 1
ATOM 1890 N N . ASN B 1 53 ? 2.266 4.871 -1.578 1 91.5 53 ASN B N 1
ATOM 1891 C CA . ASN B 1 53 ? 2.131 3.42 -1.628 1 91.5 53 ASN B CA 1
ATOM 1892 C C . ASN B 1 53 ? 3.324 2.725 -0.979 1 91.5 53 ASN B C 1
ATOM 1894 O O . ASN B 1 53 ? 3.379 1.495 -0.93 1 91.5 53 ASN B O 1
ATOM 1898 N N . GLU B 1 54 ? 4.223 3.5 -0.527 1 92.88 54 GLU B N 1
ATOM 1899 C CA . GLU B 1 54 ? 5.465 2.939 -0.001 1 92.88 54 GLU B CA 1
ATOM 1900 C C . GLU B 1 54 ? 5.188 1.934 1.112 1 92.88 54 GLU B C 1
ATOM 1902 O O . GLU B 1 54 ? 5.742 0.833 1.115 1 92.88 54 GLU B O 1
ATOM 1907 N N . TYR B 1 55 ? 4.324 2.309 1.972 1 92.56 55 TYR B N 1
ATOM 1908 C CA . TYR B 1 55 ? 4.023 1.463 3.119 1 92.56 55 TYR B CA 1
ATOM 1909 C C . TYR B 1 55 ? 3.412 0.139 2.676 1 92.56 55 TYR B C 1
ATOM 1911 O O . TYR B 1 55 ? 3.846 -0.93 3.111 1 92.56 55 TYR B O 1
ATOM 1919 N N . LEU B 1 56 ? 2.453 0.183 1.828 1 94.75 56 LEU B N 1
ATOM 1920 C CA . LEU B 1 56 ? 1.813 -1.03 1.33 1 94.75 56 LEU B CA 1
ATOM 1921 C C . LEU B 1 56 ? 2.811 -1.896 0.569 1 94.75 56 LEU B C 1
ATOM 1923 O O . LEU B 1 56 ? 2.842 -3.117 0.747 1 94.75 56 LEU B O 1
ATOM 1927 N N . ILE B 1 57 ? 3.598 -1.261 -0.244 1 96.62 57 ILE B N 1
ATOM 1928 C CA . ILE B 1 57 ? 4.586 -1.981 -1.042 1 96.62 57 ILE B CA 1
ATOM 1929 C C . ILE B 1 57 ? 5.578 -2.684 -0.121 1 96.62 57 ILE B C 1
ATOM 1931 O O . ILE B 1 57 ? 5.953 -3.834 -0.364 1 96.62 57 ILE B O 1
ATOM 1935 N N . LEU B 1 58 ? 5.941 -2.039 0.919 1 96.62 58 LEU B N 1
ATOM 1936 C CA . LEU B 1 58 ? 6.84 -2.627 1.906 1 96.62 58 LEU B CA 1
ATOM 1937 C C . LEU B 1 58 ? 6.242 -3.906 2.488 1 96.62 58 LEU B C 1
ATOM 1939 O O . LEU B 1 58 ? 6.949 -4.902 2.662 1 96.62 58 LEU B O 1
ATOM 1943 N N . LYS B 1 59 ? 5 -3.889 2.729 1 96.69 59 LYS B N 1
ATOM 1944 C CA . LYS B 1 59 ? 4.301 -5.035 3.303 1 96.69 59 LYS B CA 1
ATOM 1945 C C . LYS B 1 59 ? 4.164 -6.164 2.283 1 96.69 59 LYS B C 1
ATOM 1947 O O . LYS B 1 59 ? 3.949 -7.32 2.652 1 96.69 59 LYS B O 1
ATOM 1952 N N . LEU B 1 60 ? 4.32 -5.84 1.017 1 98 60 LEU B N 1
ATOM 1953 C CA . LEU B 1 60 ? 4.148 -6.824 -0.044 1 98 60 LEU B CA 1
ATOM 1954 C C . LEU B 1 60 ? 5.473 -7.508 -0.37 1 98 60 LEU B C 1
ATOM 1956 O O . LEU B 1 60 ? 5.492 -8.562 -1.016 1 98 60 LEU B O 1
ATOM 1960 N N . ILE B 1 61 ? 6.551 -6.953 0.065 1 98 61 ILE B N 1
ATOM 1961 C CA . ILE B 1 61 ? 7.879 -7.461 -0.268 1 98 61 ILE B CA 1
ATOM 1962 C C . ILE B 1 61 ? 8.023 -8.898 0.234 1 98 61 ILE B C 1
ATOM 1964 O O . ILE B 1 61 ? 8.469 -9.781 -0.505 1 98 61 ILE B O 1
ATOM 1968 N N . PRO B 1 62 ? 7.566 -9.195 1.46 1 97.62 62 PRO B N 1
ATOM 1969 C CA . PRO B 1 62 ? 7.66 -10.586 1.917 1 97.62 62 PRO B CA 1
ATOM 1970 C C . PRO B 1 62 ? 6.906 -11.555 1.012 1 97.62 62 PRO B C 1
ATOM 1972 O O . PRO B 1 62 ? 7.324 -12.703 0.851 1 97.62 62 PRO B O 1
ATOM 1975 N N . VAL B 1 63 ? 5.84 -11.133 0.448 1 98.12 63 VAL B N 1
ATOM 1976 C CA . VAL B 1 63 ? 5.078 -11.969 -0.48 1 98.12 63 VAL B CA 1
ATOM 1977 C C . VAL B 1 63 ? 5.918 -12.266 -1.72 1 98.12 63 VAL B C 1
ATOM 1979 O O . VAL B 1 63 ? 5.973 -13.406 -2.182 1 98.12 63 VAL B O 1
ATOM 1982 N N . LEU B 1 64 ? 6.551 -11.234 -2.246 1 97.81 64 LEU B N 1
ATOM 1983 C CA . LEU B 1 64 ? 7.445 -11.414 -3.383 1 97.81 64 LEU B CA 1
ATOM 1984 C C . LEU B 1 64 ? 8.562 -12.398 -3.047 1 97.81 64 LEU B C 1
ATOM 1986 O O . LEU B 1 64 ? 8.891 -13.273 -3.855 1 97.81 64 LEU B O 1
ATOM 1990 N N . ASP B 1 65 ? 9.047 -12.242 -1.858 1 96.62 65 ASP B N 1
ATOM 1991 C CA . ASP B 1 65 ? 10.117 -13.125 -1.41 1 96.62 65 ASP B CA 1
ATOM 1992 C C . ASP B 1 65 ? 9.648 -14.578 -1.364 1 96.62 65 ASP B C 1
ATOM 1994 O O . ASP B 1 65 ? 10.367 -15.484 -1.789 1 96.62 65 ASP B O 1
ATOM 1998 N N . ASP B 1 66 ? 8.523 -14.734 -0.848 1 96.25 66 ASP B N 1
ATOM 1999 C CA . ASP B 1 66 ? 7.965 -16.078 -0.751 1 96.25 66 ASP B CA 1
ATOM 2000 C C . ASP B 1 66 ? 7.734 -16.688 -2.137 1 96.25 66 ASP B C 1
ATOM 2002 O O . ASP B 1 66 ? 7.957 -17.875 -2.346 1 96.25 66 ASP B O 1
ATOM 2006 N N . PHE B 1 67 ? 7.32 -15.867 -3.078 1 96.19 67 PHE B N 1
ATOM 2007 C CA . PHE B 1 67 ? 7.18 -16.297 -4.465 1 96.19 67 PHE B CA 1
ATOM 2008 C C . PHE B 1 67 ? 8.508 -16.812 -5.008 1 96.19 67 PHE B C 1
ATOM 2010 O O . PHE B 1 67 ? 8.57 -17.906 -5.562 1 96.19 67 PHE B O 1
ATOM 2017 N N . GLU B 1 68 ? 9.477 -16.047 -4.832 1 94.19 68 GLU B N 1
ATOM 2018 C CA . GLU B 1 68 ? 10.797 -16.406 -5.355 1 94.19 68 GLU B CA 1
ATOM 2019 C C . GLU B 1 68 ? 11.289 -17.719 -4.742 1 94.19 68 GLU B C 1
ATOM 2021 O O . GLU B 1 68 ? 11.805 -18.578 -5.449 1 94.19 68 GLU B O 1
ATOM 2026 N N . ARG B 1 69 ? 11.109 -17.812 -3.469 1 92.75 69 ARG B N 1
ATOM 2027 C CA . ARG B 1 69 ? 11.523 -19.016 -2.768 1 92.75 69 ARG B CA 1
ATOM 2028 C C . ARG B 1 69 ? 10.773 -20.234 -3.299 1 92.75 69 ARG B C 1
ATOM 2030 O O . ARG B 1 69 ? 11.375 -21.281 -3.537 1 92.75 69 ARG B O 1
ATOM 2037 N N . ALA B 1 70 ? 9.508 -20.109 -3.475 1 92.38 70 ALA B N 1
ATOM 2038 C CA . ALA B 1 70 ? 8.688 -21.203 -3.973 1 92.38 70 ALA B CA 1
ATOM 2039 C C . ALA B 1 70 ? 9.094 -21.594 -5.391 1 92.38 70 ALA B C 1
ATOM 2041 O O . ALA B 1 70 ? 9.211 -22.781 -5.699 1 92.38 70 ALA B O 1
ATOM 2042 N N . LEU B 1 71 ? 9.32 -20.641 -6.227 1 92.12 71 LEU B N 1
ATOM 2043 C CA . LEU B 1 71 ? 9.656 -20.891 -7.625 1 92.12 71 LEU B CA 1
ATOM 2044 C C . LEU B 1 71 ? 11.039 -21.5 -7.754 1 92.12 71 LEU B C 1
ATOM 2046 O O . LEU B 1 71 ? 11.297 -22.281 -8.68 1 92.12 71 LEU B O 1
ATOM 2050 N N . ASN B 1 72 ? 11.883 -21.125 -6.848 1 88.94 72 ASN B N 1
ATOM 2051 C CA . ASN B 1 72 ? 13.227 -21.703 -6.848 1 88.94 72 ASN B CA 1
ATOM 2052 C C . ASN B 1 72 ? 13.211 -23.172 -6.434 1 88.94 72 ASN B C 1
ATOM 2054 O O . ASN B 1 72 ? 14.062 -23.953 -6.855 1 88.94 72 ASN B O 1
ATOM 2058 N N . GLN B 1 73 ? 12.211 -23.562 -5.695 1 82.31 73 GLN B N 1
ATOM 2059 C CA . GLN B 1 73 ? 12.133 -24.922 -5.184 1 82.31 73 GLN B CA 1
ATOM 2060 C C . GLN B 1 73 ? 11.25 -25.797 -6.07 1 82.31 73 GLN B C 1
ATOM 2062 O O . GLN B 1 73 ? 11.289 -27.016 -5.98 1 82.31 73 GLN B O 1
ATOM 2067 N N . GLY B 1 74 ? 10.406 -25.141 -6.844 1 73.31 74 GLY B N 1
ATOM 2068 C CA . GLY B 1 74 ? 9.422 -25.875 -7.621 1 73.31 74 GLY B CA 1
ATOM 2069 C C . GLY B 1 74 ? 10.023 -26.562 -8.844 1 73.31 74 GLY B C 1
ATOM 2070 O O . GLY B 1 74 ? 11.109 -26.188 -9.297 1 73.31 74 GLY B O 1
ATOM 2071 N N . GLU B 1 75 ? 9.328 -27.641 -9.164 1 70.44 75 GLU B N 1
ATOM 2072 C CA . GLU B 1 75 ? 9.727 -28.344 -10.383 1 70.44 75 GLU B CA 1
ATOM 2073 C C . GLU B 1 75 ? 9.289 -27.578 -11.633 1 70.44 75 GLU B C 1
ATOM 2075 O O . GLU B 1 75 ? 8.102 -27.297 -11.805 1 70.44 75 GLU B O 1
ATOM 2080 N N . LYS B 1 76 ? 10.102 -27.203 -12.57 1 71.69 76 LYS B N 1
ATOM 2081 C CA . LYS B 1 76 ? 9.922 -26.297 -13.695 1 71.69 76 LYS B CA 1
ATOM 2082 C C . LYS B 1 76 ? 9.016 -26.922 -14.758 1 71.69 76 LYS B C 1
ATOM 2084 O O . LYS B 1 76 ? 8.406 -26.203 -15.555 1 71.69 76 LYS B O 1
ATOM 2089 N N . ARG B 1 77 ? 8.633 -28.141 -14.609 1 67.12 77 ARG B N 1
ATOM 2090 C CA . ARG B 1 77 ? 8.008 -28.75 -15.781 1 67.12 77 ARG B CA 1
ATOM 2091 C C . ARG B 1 77 ? 6.504 -28.891 -15.594 1 67.12 77 ARG B C 1
ATOM 2093 O O . ARG B 1 77 ? 5.793 -29.297 -16.5 1 67.12 77 ARG B O 1
ATOM 2100 N N . ASP B 1 78 ? 5.965 -28.328 -14.656 1 80.31 78 ASP B N 1
ATOM 2101 C CA . ASP B 1 78 ? 4.547 -28.484 -14.359 1 80.31 78 ASP B CA 1
ATOM 2102 C C . ASP B 1 78 ? 3.756 -27.234 -14.734 1 80.31 78 ASP B C 1
ATOM 2104 O O . ASP B 1 78 ? 4.273 -26.125 -14.641 1 80.31 78 ASP B O 1
ATOM 2108 N N . ALA B 1 79 ? 2.65 -27.406 -15.594 1 84.75 79 ALA B N 1
ATOM 2109 C CA . ALA B 1 79 ? 1.753 -26.328 -15.992 1 84.75 79 ALA B CA 1
ATOM 2110 C C . ALA B 1 79 ? 1.419 -25.422 -14.812 1 84.75 79 ALA B C 1
ATOM 2112 O O . ALA B 1 79 ? 1.301 -24.203 -14.969 1 84.75 79 ALA B O 1
ATOM 2113 N N . PHE B 1 80 ? 1.345 -26 -13.773 1 89 80 PHE B N 1
ATOM 2114 C CA . PHE B 1 80 ? 1.036 -25.25 -12.57 1 89 80 PHE B CA 1
ATOM 2115 C C . PHE B 1 80 ? 2.189 -24.312 -12.203 1 89 80 PHE B C 1
ATOM 2117 O O . PHE B 1 80 ? 1.971 -23.156 -11.844 1 89 80 PHE B O 1
ATOM 2124 N N . TYR B 1 81 ? 3.35 -24.828 -12.352 1 89.81 81 TYR B N 1
ATOM 2125 C CA . TYR B 1 81 ? 4.543 -24.031 -12.078 1 89.81 81 TYR B CA 1
ATOM 2126 C C . TYR B 1 81 ? 4.609 -22.828 -12.992 1 89.81 81 TYR B C 1
ATOM 2128 O O . TYR B 1 81 ? 4.855 -21.703 -12.531 1 89.81 81 TYR B O 1
ATOM 2136 N N . GLU B 1 82 ? 4.379 -23.047 -14.18 1 91.75 82 GLU B N 1
ATOM 2137 C CA . GLU B 1 82 ? 4.426 -21.953 -15.156 1 91.75 82 GLU B CA 1
ATOM 2138 C C . GLU B 1 82 ? 3.34 -20.922 -14.883 1 91.75 82 GLU B C 1
ATOM 2140 O O . GLU B 1 82 ? 3.561 -19.719 -15.055 1 91.75 82 GLU B O 1
ATOM 2145 N N . GLY B 1 83 ? 2.191 -21.391 -14.492 1 92.31 83 GLY B N 1
ATOM 2146 C CA . GLY B 1 83 ? 1.119 -20.484 -14.117 1 92.31 83 GLY B CA 1
ATOM 2147 C C . GLY B 1 83 ? 1.477 -19.594 -12.938 1 92.31 83 GLY B C 1
ATOM 2148 O O . GLY B 1 83 ? 1.221 -18.391 -12.961 1 92.31 83 GLY B O 1
ATOM 2149 N N . VAL B 1 84 ? 2.088 -20.266 -12.023 1 93.25 84 VAL B N 1
ATOM 2150 C CA . VAL B 1 84 ? 2.486 -19.531 -10.828 1 93.25 84 VAL B CA 1
ATOM 2151 C C . VAL B 1 84 ? 3.572 -18.516 -11.18 1 93.25 84 VAL B C 1
ATOM 2153 O O . VAL B 1 84 ? 3.564 -17.375 -10.688 1 93.25 84 VAL B O 1
ATOM 2156 N N . LYS B 1 85 ? 4.473 -18.891 -12 1 94.94 85 LYS B N 1
ATOM 2157 C CA . LYS B 1 85 ? 5.531 -18 -12.469 1 94.94 85 LYS B CA 1
ATOM 2158 C C . LYS B 1 85 ? 4.945 -16.781 -13.172 1 94.94 85 LYS B C 1
ATOM 2160 O O . LYS B 1 85 ? 5.414 -15.656 -12.977 1 94.94 85 LYS B O 1
ATOM 2165 N N . MET B 1 86 ? 3.932 -16.969 -13.906 1 95.88 86 MET B N 1
ATOM 2166 C CA . MET B 1 86 ? 3.27 -15.875 -14.609 1 95.88 86 MET B CA 1
ATOM 2167 C C . MET B 1 86 ? 2.602 -14.914 -13.625 1 95.88 86 MET B C 1
ATOM 2169 O O . MET B 1 86 ? 2.623 -13.703 -13.82 1 95.88 86 MET B O 1
ATOM 2173 N N . ILE B 1 87 ? 2.039 -15.461 -12.586 1 97.31 87 ILE B N 1
ATOM 2174 C CA . ILE B 1 87 ? 1.4 -14.648 -11.562 1 97.31 87 ILE B CA 1
ATOM 2175 C C . ILE B 1 87 ? 2.449 -13.789 -10.859 1 97.31 87 ILE B C 1
ATOM 2177 O O . ILE B 1 87 ? 2.225 -12.602 -10.609 1 97.31 87 ILE B O 1
ATOM 2181 N N . TYR B 1 88 ? 3.557 -14.367 -10.578 1 97.25 88 TYR B N 1
ATOM 2182 C CA . TYR B 1 88 ? 4.664 -13.656 -9.953 1 97.25 88 TYR B CA 1
ATOM 2183 C C . TYR B 1 88 ? 5.121 -12.492 -10.828 1 97.25 88 TYR B C 1
ATOM 2185 O O . TYR B 1 88 ? 5.258 -11.359 -10.344 1 97.25 88 TYR B O 1
ATOM 2193 N N . LYS B 1 89 ? 5.309 -12.742 -12.055 1 97.44 89 LYS B N 1
ATOM 2194 C CA . LYS B 1 89 ? 5.746 -11.711 -13 1 97.44 89 LYS B CA 1
ATOM 2195 C C . LYS B 1 89 ? 4.723 -10.578 -13.086 1 97.44 89 LYS B C 1
ATOM 2197 O O . LYS B 1 89 ? 5.094 -9.406 -13.141 1 97.44 89 LYS B O 1
ATOM 2202 N N . LYS B 1 90 ? 3.494 -10.977 -13.117 1 98 90 LYS B N 1
ATOM 2203 C CA . LYS B 1 90 ? 2.424 -9.992 -13.18 1 98 90 LYS B CA 1
ATOM 2204 C C . LYS B 1 90 ? 2.43 -9.094 -11.938 1 98 90 LYS B C 1
ATOM 2206 O O . LYS B 1 90 ? 2.33 -7.871 -12.055 1 98 90 LYS B O 1
ATOM 2211 N N . LEU B 1 91 ? 2.533 -9.727 -10.797 1 98.44 91 LEU B N 1
ATOM 2212 C CA . LEU B 1 91 ? 2.598 -8.984 -9.539 1 98.44 91 LEU B CA 1
ATOM 2213 C C . LEU B 1 91 ? 3.779 -8.023 -9.539 1 98.44 91 LEU B C 1
ATOM 2215 O O . LEU B 1 91 ? 3.623 -6.836 -9.234 1 98.44 91 LEU B O 1
ATOM 2219 N N . LEU B 1 92 ? 4.895 -8.539 -9.891 1 97.75 92 LEU B N 1
ATOM 2220 C CA . LEU B 1 92 ? 6.105 -7.723 -9.93 1 97.75 92 LEU B CA 1
ATOM 2221 C C . LEU B 1 92 ? 5.945 -6.551 -10.891 1 97.75 92 LEU B C 1
ATOM 2223 O O . LEU B 1 92 ? 6.32 -5.422 -10.57 1 97.75 92 LEU B O 1
ATOM 2227 N N . ASN B 1 93 ? 5.379 -6.812 -12 1 97.94 93 ASN B N 1
ATOM 2228 C CA . ASN B 1 93 ? 5.164 -5.781 -13.008 1 97.94 93 ASN B CA 1
ATOM 2229 C C . ASN B 1 93 ? 4.262 -4.668 -12.484 1 97.94 93 ASN B C 1
ATOM 2231 O O . ASN B 1 93 ? 4.527 -3.486 -12.711 1 97.94 93 ASN B O 1
ATOM 2235 N N . VAL B 1 94 ? 3.199 -5.051 -11.797 1 97.62 94 VAL B N 1
ATOM 2236 C CA . VAL B 1 94 ? 2.289 -4.066 -11.219 1 97.62 94 VAL B CA 1
ATOM 2237 C C . VAL B 1 94 ? 3.049 -3.166 -10.25 1 97.62 94 VAL B C 1
ATOM 2239 O O . VAL B 1 94 ? 2.918 -1.94 -10.297 1 97.62 94 VAL B O 1
ATOM 2242 N N . LEU B 1 95 ? 3.861 -3.744 -9.445 1 97.62 95 LEU B N 1
ATOM 2243 C CA . LEU B 1 95 ? 4.59 -2.992 -8.43 1 97.62 95 LEU B CA 1
ATOM 2244 C C . LEU B 1 95 ? 5.699 -2.158 -9.062 1 97.62 95 LEU B C 1
ATOM 2246 O O . LEU B 1 95 ? 5.992 -1.055 -8.594 1 97.62 95 LEU B O 1
ATOM 2250 N N . GLU B 1 96 ? 6.273 -2.652 -10.125 1 97.12 96 GLU B N 1
ATOM 2251 C CA . GLU B 1 96 ? 7.297 -1.899 -10.844 1 97.12 96 GLU B CA 1
ATOM 2252 C C . GLU B 1 96 ? 6.715 -0.632 -11.461 1 97.12 96 GLU B C 1
ATOM 2254 O O . GLU B 1 96 ? 7.348 0.425 -11.445 1 97.12 96 GLU B O 1
ATOM 2259 N N . LYS B 1 97 ? 5.555 -0.755 -11.969 1 95.38 97 LYS B N 1
ATOM 2260 C CA . LYS B 1 97 ? 4.883 0.393 -12.57 1 95.38 97 LYS B CA 1
ATOM 2261 C C . LYS B 1 97 ? 4.582 1.464 -11.523 1 95.38 97 LYS B C 1
ATOM 2263 O O . LYS B 1 97 ? 4.461 2.645 -11.859 1 95.38 97 LYS B O 1
ATOM 2268 N N . GLU B 1 98 ? 4.504 0.993 -10.297 1 93.81 98 GLU B N 1
ATOM 2269 C CA . GLU B 1 98 ? 4.227 1.937 -9.219 1 93.81 98 GLU B CA 1
ATOM 2270 C C . GLU B 1 98 ? 5.516 2.494 -8.633 1 93.81 98 GLU B C 1
ATOM 2272 O O . GLU B 1 98 ? 5.48 3.387 -7.777 1 93.81 98 GLU B O 1
ATOM 2277 N N . GLY B 1 99 ? 6.715 1.904 -9.039 1 94.88 99 GLY B N 1
ATOM 2278 C CA . GLY B 1 99 ? 7.969 2.502 -8.617 1 94.88 99 GLY B CA 1
ATOM 2279 C C . GLY B 1 99 ? 8.891 1.521 -7.91 1 94.88 99 GLY B C 1
ATOM 2280 O O . GLY B 1 99 ? 10 1.876 -7.523 1 94.88 99 GLY B O 1
ATOM 2281 N N . LEU B 1 100 ? 8.383 0.309 -7.707 1 97 100 LEU B N 1
ATOM 2282 C CA . LEU B 1 100 ? 9.234 -0.702 -7.086 1 97 100 LEU B CA 1
ATOM 2283 C C . LEU B 1 100 ? 10.227 -1.269 -8.094 1 97 100 LEU B C 1
ATOM 2285 O O . LEU B 1 100 ? 9.867 -1.549 -9.234 1 97 100 LEU B O 1
ATOM 2289 N N . THR B 1 101 ? 11.469 -1.399 -7.633 1 97 101 THR B N 1
ATOM 2290 C CA . THR B 1 101 ? 12.484 -1.986 -8.508 1 97 101 THR B CA 1
ATOM 2291 C C . THR B 1 101 ? 13.359 -2.969 -7.73 1 97 101 THR B C 1
ATOM 2293 O O . THR B 1 101 ? 13.734 -2.709 -6.582 1 97 101 THR B O 1
ATOM 2296 N N . LYS B 1 102 ? 13.617 -4.078 -8.406 1 96.69 102 LYS B N 1
ATOM 2297 C CA . LYS B 1 102 ? 14.547 -5.035 -7.816 1 96.69 102 LYS B CA 1
ATOM 2298 C C . LYS B 1 102 ? 15.977 -4.52 -7.883 1 96.69 102 LYS B C 1
ATOM 2300 O O . LYS B 1 102 ? 16.391 -3.961 -8.898 1 96.69 102 LYS B O 1
ATOM 2305 N N . ILE B 1 103 ? 16.656 -4.676 -6.809 1 96.88 103 ILE B N 1
ATOM 2306 C CA . ILE B 1 103 ? 18.047 -4.25 -6.777 1 96.88 103 ILE B CA 1
ATOM 2307 C C . ILE B 1 103 ? 18.906 -5.223 -7.586 1 96.88 103 ILE B C 1
ATOM 2309 O O . ILE B 1 103 ? 18.844 -6.434 -7.375 1 96.88 103 ILE B O 1
ATOM 2313 N N . HIS B 1 104 ? 19.625 -4.758 -8.547 1 94.56 104 HIS B N 1
ATOM 2314 C CA . HIS B 1 104 ? 20.578 -5.566 -9.297 1 94.56 104 HIS B CA 1
ATOM 2315 C C . HIS B 1 104 ? 21.859 -5.801 -8.492 1 94.56 104 HIS B C 1
ATOM 2317 O O . HIS B 1 104 ? 22.516 -4.844 -8.062 1 94.56 104 HIS B O 1
ATOM 2323 N N . VAL B 1 105 ? 22.094 -7.043 -8.297 1 94.25 105 VAL B N 1
ATOM 2324 C CA . VAL B 1 105 ? 23.297 -7.367 -7.535 1 94.25 105 VAL B CA 1
ATOM 2325 C C . VAL B 1 105 ? 24.438 -7.723 -8.492 1 94.25 105 VAL B C 1
ATOM 2327 O O . VAL B 1 105 ? 24.344 -8.703 -9.234 1 94.25 105 VAL B O 1
ATOM 2330 N N . GLY B 1 106 ? 25.484 -6.969 -8.508 1 91.69 106 GLY B N 1
ATOM 2331 C CA . GLY B 1 106 ? 26.656 -7.223 -9.328 1 91.69 106 GLY B CA 1
ATOM 2332 C C . GLY B 1 106 ? 27.688 -8.102 -8.641 1 91.69 106 GLY B C 1
ATOM 2333 O O . GLY B 1 106 ? 27.344 -8.875 -7.738 1 91.69 106 GLY B O 1
ATOM 2334 N N . GLU B 1 107 ? 28.906 -8 -9.148 1 92.12 107 GLU B N 1
ATOM 2335 C CA . GLU B 1 107 ? 29.984 -8.844 -8.633 1 92.12 107 GLU B CA 1
ATOM 2336 C C . GLU B 1 107 ? 30.516 -8.312 -7.305 1 92.12 107 GLU B C 1
ATOM 2338 O O . GLU B 1 107 ? 30.953 -9.086 -6.457 1 92.12 107 GLU B O 1
ATOM 2343 N N . LYS B 1 108 ? 30.406 -7.027 -7.137 1 94.5 108 LYS B N 1
ATOM 2344 C CA . LYS B 1 108 ? 30.984 -6.418 -5.941 1 94.5 108 LYS B CA 1
ATOM 2345 C C . LYS B 1 108 ? 29.906 -6.059 -4.93 1 94.5 108 LYS B C 1
ATOM 2347 O O . LYS B 1 108 ? 28.828 -5.586 -5.301 1 94.5 108 LYS B O 1
ATOM 2352 N N . PHE B 1 109 ? 30.297 -6.184 -3.656 1 96.38 109 PHE B N 1
ATOM 2353 C CA . PHE B 1 109 ? 29.406 -5.852 -2.551 1 96.38 109 PHE B CA 1
ATOM 2354 C C . PHE B 1 109 ? 29.188 -4.348 -2.459 1 96.38 109 PHE B C 1
ATOM 2356 O O . PHE B 1 109 ? 30.141 -3.572 -2.551 1 96.38 109 PHE B O 1
ATOM 2363 N N . ASP B 1 110 ? 27.984 -3.984 -2.314 1 95.5 110 ASP B N 1
ATOM 2364 C CA . ASP B 1 110 ? 27.609 -2.592 -2.094 1 95.5 110 ASP B CA 1
ATOM 2365 C C . ASP B 1 110 ? 26.922 -2.414 -0.738 1 95.5 110 ASP B C 1
ATOM 2367 O O . ASP B 1 110 ? 25.781 -2.85 -0.544 1 95.5 110 ASP B O 1
ATOM 2371 N N . PRO B 1 111 ? 27.531 -1.712 0.199 1 94.75 111 PRO B N 1
ATOM 2372 C CA . PRO B 1 111 ? 27 -1.587 1.557 1 94.75 111 PRO B CA 1
ATOM 2373 C C . PRO B 1 111 ? 25.688 -0.804 1.605 1 94.75 111 PRO B C 1
ATOM 2375 O O . PRO B 1 111 ? 24.953 -0.879 2.596 1 94.75 111 PRO B O 1
ATOM 2378 N N . PHE B 1 112 ? 25.391 -0.097 0.586 1 95.19 112 PHE B N 1
ATOM 2379 C CA . PHE B 1 112 ? 24.172 0.714 0.579 1 95.19 112 PHE B CA 1
ATOM 2380 C C . PHE B 1 112 ? 22.984 -0.099 0.087 1 95.19 112 PHE B C 1
ATOM 2382 O O . PHE B 1 112 ? 21.828 0.213 0.413 1 95.19 112 PHE B O 1
ATOM 2389 N N . GLU B 1 113 ? 23.234 -1.108 -0.665 1 97 113 GLU B N 1
ATOM 2390 C CA . GLU B 1 113 ? 22.141 -1.845 -1.283 1 97 113 GLU B CA 1
ATOM 23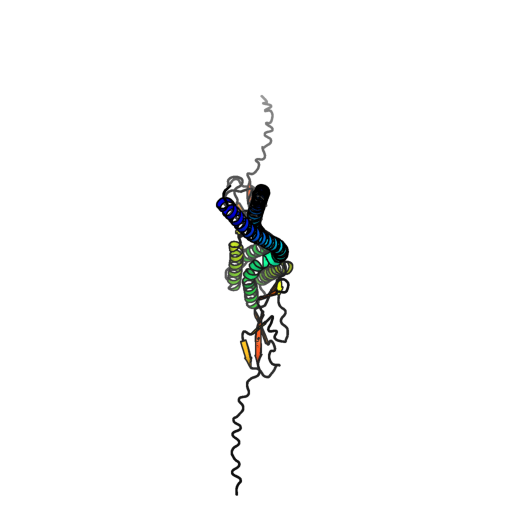91 C C . GLU B 1 113 ? 22.172 -3.318 -0.892 1 97 113 GLU B C 1
ATOM 2393 O O . GLU B 1 113 ? 21.234 -4.062 -1.169 1 97 113 GLU B O 1
ATOM 2398 N N . HIS B 1 114 ? 23.25 -3.723 -0.26 1 97.69 114 HIS B N 1
ATOM 2399 C CA . HIS B 1 114 ? 23.406 -5.133 0.075 1 97.69 114 HIS B CA 1
ATOM 2400 C C . HIS B 1 114 ? 23.578 -5.328 1.578 1 97.69 114 HIS B C 1
ATOM 2402 O O . HIS B 1 114 ? 24.062 -4.438 2.273 1 97.69 114 HIS B O 1
ATOM 2408 N N . GLU B 1 115 ? 23.141 -6.418 2.064 1 97 115 GLU B N 1
ATOM 2409 C CA . GLU B 1 115 ? 23.391 -6.906 3.416 1 97 115 GLU B CA 1
ATOM 2410 C C . GLU B 1 115 ? 24.125 -8.25 3.393 1 97 115 GLU B C 1
ATOM 2412 O O . GLU B 1 115 ? 23.625 -9.219 2.807 1 97 115 GLU B O 1
ATOM 2417 N N . ALA B 1 116 ? 25.188 -8.305 3.984 1 96.25 116 ALA B N 1
ATOM 2418 C CA . ALA B 1 116 ? 25.938 -9.555 4.031 1 96.25 116 ALA B CA 1
ATOM 2419 C C . ALA B 1 116 ? 25.391 -10.484 5.102 1 96.25 116 ALA B C 1
ATOM 2421 O O . ALA B 1 116 ? 25.5 -10.203 6.297 1 96.25 116 ALA B O 1
ATOM 2422 N N . VAL B 1 117 ? 24.781 -11.5 4.734 1 95.75 117 VAL B N 1
ATOM 2423 C CA . VAL B 1 117 ? 24.172 -12.398 5.703 1 95.75 117 VAL B CA 1
ATOM 2424 C C . VAL B 1 117 ? 25.156 -13.516 6.059 1 95.75 117 VAL B C 1
ATOM 2426 O O . VAL B 1 117 ? 25.016 -14.164 7.098 1 95.75 117 VAL B O 1
ATOM 2429 N N . GLU B 1 118 ? 26.062 -13.852 5.137 1 93.88 118 GLU B N 1
ATOM 2430 C CA . GLU B 1 118 ? 27.062 -14.883 5.355 1 93.88 118 GLU B CA 1
ATOM 2431 C C . GLU B 1 118 ? 28.391 -14.5 4.711 1 93.88 118 GLU B C 1
ATOM 2433 O O . GLU B 1 118 ? 28.422 -13.945 3.611 1 93.88 118 GLU B O 1
ATOM 2438 N N . ARG B 1 119 ? 29.438 -14.781 5.43 1 94.44 119 ARG B N 1
ATOM 2439 C CA . ARG B 1 119 ? 30.797 -14.594 4.918 1 94.44 119 ARG B CA 1
ATOM 2440 C C . ARG B 1 119 ? 31.469 -15.93 4.633 1 94.44 119 ARG B C 1
ATOM 2442 O O . ARG B 1 119 ? 31.484 -16.812 5.492 1 94.44 119 ARG B O 1
ATOM 2449 N N . VAL B 1 120 ? 31.844 -16.062 3.449 1 94.31 120 VAL B N 1
ATOM 2450 C CA . VAL B 1 120 ? 32.469 -17.312 3.051 1 94.31 120 VAL B CA 1
ATOM 2451 C C . VAL B 1 120 ? 33.969 -17.109 2.836 1 94.31 120 VAL B C 1
ATOM 2453 O O . VAL B 1 120 ? 34.375 -16.281 2.012 1 94.31 120 VAL B O 1
ATOM 2456 N N . GLU B 1 121 ? 34.688 -17.906 3.562 1 93.06 121 GLU B N 1
ATOM 2457 C CA . GLU B 1 121 ? 36.125 -17.797 3.418 1 93.06 121 GLU B CA 1
ATOM 2458 C C . GLU B 1 121 ? 36.625 -18.484 2.139 1 93.06 121 GLU B C 1
ATOM 2460 O O . GLU B 1 121 ? 36.344 -19.672 1.924 1 93.06 121 GLU B O 1
ATOM 2465 N N . THR B 1 122 ? 37.188 -17.656 1.317 1 90.56 122 THR B N 1
ATOM 2466 C CA . THR B 1 122 ? 37.719 -18.219 0.084 1 90.56 122 THR B CA 1
ATOM 2467 C C . THR B 1 122 ? 38.875 -17.359 -0.459 1 90.56 122 THR B C 1
ATOM 2469 O O . THR B 1 122 ? 38.875 -16.125 -0.285 1 90.56 122 THR B O 1
ATOM 2472 N N . GLU B 1 123 ? 39.875 -18.047 -1.089 1 88.62 123 GLU B N 1
ATOM 2473 C CA . GLU B 1 123 ? 41 -17.328 -1.694 1 88.62 123 GLU B CA 1
ATOM 2474 C C . GLU B 1 123 ? 40.844 -17.234 -3.207 1 88.62 123 GLU B C 1
ATOM 2476 O O . GLU B 1 123 ? 41.656 -16.594 -3.883 1 88.62 123 GLU B O 1
ATOM 2481 N N . ASP B 1 124 ? 39.781 -17.688 -3.676 1 89.56 124 ASP B N 1
ATOM 2482 C CA . ASP B 1 124 ? 39.594 -17.859 -5.113 1 89.56 124 ASP B CA 1
ATOM 2483 C C . ASP B 1 124 ? 39.094 -16.547 -5.754 1 89.56 124 ASP B C 1
ATOM 2485 O O . ASP B 1 124 ? 39.219 -16.359 -6.965 1 89.56 124 ASP B O 1
ATOM 2489 N N . VAL B 1 125 ? 38.469 -15.719 -4.938 1 90.06 125 VAL B N 1
ATOM 2490 C CA . VAL B 1 125 ? 37.906 -14.484 -5.473 1 90.06 125 VAL B CA 1
ATOM 2491 C C . VAL B 1 125 ? 38.344 -13.305 -4.594 1 90.06 125 VAL B C 1
ATOM 2493 O O . VAL B 1 125 ? 38.812 -13.5 -3.473 1 90.06 125 VAL B O 1
ATOM 2496 N N . GLU B 1 126 ? 38.188 -12.133 -5.207 1 90.94 126 GLU B N 1
ATOM 2497 C CA . GLU B 1 126 ? 38.531 -10.93 -4.449 1 90.94 126 GLU B CA 1
ATOM 2498 C C . GLU B 1 126 ? 37.594 -10.773 -3.234 1 90.94 126 GLU B C 1
ATOM 2500 O O . GLU B 1 126 ? 36.469 -11.242 -3.246 1 90.94 126 GLU B O 1
ATOM 2505 N N . GLU B 1 127 ? 38.156 -10.172 -2.25 1 90.94 127 GLU B N 1
ATOM 2506 C CA . GLU B 1 127 ? 37.375 -9.914 -1.037 1 90.94 127 GLU B CA 1
ATOM 2507 C C . GLU B 1 127 ? 36.125 -9.07 -1.336 1 90.94 127 GLU B C 1
ATOM 2509 O O . GLU B 1 127 ? 36.188 -8.148 -2.146 1 90.94 127 GLU B O 1
ATOM 2514 N N . TYR B 1 128 ? 35.094 -9.469 -0.75 1 92.5 128 TYR B N 1
ATOM 2515 C CA . TYR B 1 128 ? 33.812 -8.75 -0.834 1 92.5 128 TYR B CA 1
ATOM 2516 C C . TYR B 1 128 ? 33.156 -8.992 -2.176 1 92.5 128 TYR B C 1
ATOM 2518 O O . TYR B 1 128 ? 32.312 -8.203 -2.605 1 92.5 128 TYR B O 1
ATOM 2526 N N . THR B 1 129 ? 33.562 -10.039 -2.848 1 95.38 129 THR B N 1
ATOM 2527 C CA . THR B 1 129 ? 32.844 -10.492 -4.035 1 95.38 129 THR B CA 1
ATOM 2528 C C . THR B 1 129 ? 31.562 -11.203 -3.65 1 95.38 129 THR B C 1
ATOM 2530 O O . THR B 1 129 ? 31.547 -12 -2.709 1 95.38 129 THR B O 1
ATOM 2533 N N . VAL B 1 130 ? 30.5 -10.836 -4.309 1 96.25 130 VAL B N 1
ATOM 2534 C CA . VAL B 1 130 ? 29.219 -11.469 -4.023 1 96.25 130 VAL B CA 1
ATOM 2535 C C . VAL B 1 130 ? 29.188 -12.875 -4.621 1 96.25 130 VAL B C 1
ATOM 2537 O O . VAL B 1 130 ? 29.328 -13.047 -5.832 1 96.25 130 VAL B O 1
ATOM 2540 N N . LEU B 1 131 ? 29.078 -13.859 -3.75 1 95.06 131 LEU B N 1
ATOM 2541 C CA . LEU B 1 131 ? 29.125 -15.25 -4.188 1 95.06 131 LEU B CA 1
ATOM 2542 C C . LEU B 1 131 ? 27.719 -15.734 -4.559 1 95.06 131 LEU B C 1
ATOM 2544 O O . LEU B 1 131 ? 27.562 -16.5 -5.516 1 95.06 131 LEU B O 1
ATOM 2548 N N . GLU B 1 132 ? 26.766 -15.297 -3.811 1 94.75 132 GLU B N 1
ATOM 2549 C CA . GLU B 1 132 ? 25.391 -15.75 -4.004 1 94.75 132 GLU B CA 1
ATOM 2550 C C . GLU B 1 132 ? 24.406 -14.734 -3.461 1 94.75 132 GLU B C 1
ATOM 2552 O O . GLU B 1 132 ? 24.625 -14.141 -2.402 1 94.75 132 GLU B O 1
ATOM 2557 N N . VAL B 1 133 ? 23.359 -14.602 -4.219 1 94.94 133 VAL B N 1
ATOM 2558 C CA . VAL B 1 133 ? 22.25 -13.797 -3.725 1 94.94 133 VAL B CA 1
ATOM 2559 C C . VAL B 1 133 ? 21.25 -14.688 -3.01 1 94.94 133 VAL B C 1
ATOM 2561 O O . VAL B 1 133 ? 20.641 -15.578 -3.623 1 94.94 133 VAL B O 1
ATOM 2564 N N . VAL B 1 134 ? 21.016 -14.445 -1.709 1 93.94 134 VAL B N 1
ATOM 2565 C CA . VAL B 1 134 ? 20.125 -15.266 -0.896 1 93.94 134 VAL B CA 1
ATOM 2566 C C . VAL B 1 134 ? 18.703 -14.742 -0.997 1 93.94 134 VAL B C 1
ATOM 2568 O O . VAL B 1 134 ? 17.75 -15.516 -1.143 1 93.94 134 VAL B O 1
ATOM 2571 N N . GLU B 1 135 ? 18.547 -13.422 -0.862 1 95.44 135 GLU B N 1
ATOM 2572 C CA . GLU B 1 135 ? 17.25 -12.75 -0.972 1 95.44 135 GLU B CA 1
ATOM 2573 C C . GLU B 1 135 ? 17.359 -11.477 -1.807 1 95.44 135 GLU B C 1
ATOM 2575 O O . GLU B 1 135 ? 18.312 -10.703 -1.653 1 95.44 135 GLU B O 1
ATOM 2580 N N . SER B 1 136 ? 16.391 -11.281 -2.6 1 96.88 136 SER B N 1
ATOM 2581 C CA . SER B 1 136 ? 16.391 -10.102 -3.451 1 96.88 136 SER B CA 1
ATOM 2582 C C . SER B 1 136 ? 16.156 -8.828 -2.635 1 96.88 136 SER B C 1
ATOM 2584 O O . SER B 1 136 ? 15.508 -8.867 -1.591 1 96.88 136 SER B O 1
ATOM 2586 N N . GLY B 1 137 ? 16.734 -7.723 -3.059 1 98 137 GLY B N 1
ATOM 2587 C CA . GLY B 1 137 ? 16.469 -6.402 -2.512 1 98 137 GLY B CA 1
ATOM 2588 C C . GLY B 1 137 ? 15.57 -5.559 -3.395 1 98 137 GLY B C 1
ATOM 2589 O O . GLY B 1 137 ? 15.398 -5.859 -4.578 1 98 137 GLY B O 1
ATOM 2590 N N . TYR B 1 138 ? 15.016 -4.539 -2.729 1 98.38 138 TYR B N 1
ATOM 2591 C CA . TYR B 1 138 ? 14.062 -3.725 -3.469 1 98.38 138 TYR B CA 1
ATOM 2592 C C . TYR B 1 138 ? 14.25 -2.244 -3.154 1 98.38 138 TYR B C 1
ATOM 2594 O O . TYR B 1 138 ? 14.594 -1.882 -2.027 1 98.38 138 TYR B O 1
ATOM 2602 N N . LYS B 1 139 ? 14.023 -1.494 -4.207 1 97.25 139 LYS B N 1
ATOM 2603 C CA . LYS B 1 139 ? 13.977 -0.04 -4.086 1 97.25 139 LYS B CA 1
ATOM 2604 C C . LYS B 1 139 ? 12.617 0.504 -4.512 1 97.25 139 LYS B C 1
ATOM 2606 O O . LYS B 1 139 ? 11.953 -0.081 -5.363 1 97.25 139 LYS B O 1
ATOM 2611 N N . PHE B 1 140 ? 12.281 1.585 -3.881 1 96.5 140 PHE B N 1
ATOM 2612 C CA . PHE B 1 140 ? 11.07 2.299 -4.258 1 96.5 140 PHE B CA 1
ATOM 2613 C C . PHE B 1 140 ? 11.375 3.76 -4.566 1 96.5 140 PHE B C 1
ATOM 2615 O O . PHE B 1 140 ? 11.82 4.508 -3.693 1 96.5 140 PHE B O 1
ATOM 2622 N N . HIS B 1 141 ? 11.188 4.098 -5.789 1 93.75 141 HIS B N 1
ATOM 2623 C CA . HIS B 1 141 ? 11.555 5.43 -6.262 1 93.75 141 HIS B CA 1
ATOM 2624 C C . HIS B 1 141 ? 12.961 5.809 -5.809 1 93.75 141 HIS B C 1
ATOM 2626 O O . HIS B 1 141 ? 13.18 6.918 -5.316 1 93.75 141 HIS B O 1
ATOM 2632 N N . GLY B 1 142 ? 13.812 4.852 -5.883 1 92.69 142 GLY B N 1
ATOM 2633 C CA . GLY B 1 142 ? 15.227 5.098 -5.629 1 92.69 142 GLY B CA 1
ATOM 2634 C C . GLY B 1 142 ? 15.625 4.844 -4.188 1 92.69 142 GLY B C 1
ATOM 2635 O O . GLY B 1 142 ? 16.812 4.711 -3.877 1 92.69 142 GLY B O 1
ATOM 2636 N N . LYS B 1 143 ? 14.719 4.734 -3.326 1 93.69 143 LYS B N 1
ATOM 2637 C CA . LYS B 1 143 ? 14.984 4.48 -1.913 1 93.69 143 LYS B CA 1
ATOM 2638 C C . LYS B 1 143 ? 14.992 2.986 -1.614 1 93.69 143 LYS B C 1
ATOM 2640 O O . LYS B 1 143 ? 14.055 2.271 -1.979 1 93.69 143 LYS B O 1
ATOM 2645 N N . VAL B 1 144 ? 16.031 2.555 -0.907 1 97.06 144 VAL B N 1
ATOM 2646 C CA . VAL B 1 144 ? 16.125 1.138 -0.579 1 97.06 144 VAL B CA 1
ATOM 2647 C C . VAL B 1 144 ? 15.102 0.781 0.492 1 97.06 144 VAL B C 1
ATOM 2649 O O . VAL B 1 144 ? 15.109 1.348 1.588 1 97.06 144 VAL B O 1
ATOM 2652 N N . LEU B 1 145 ? 14.18 -0.079 0.162 1 97 145 LEU B N 1
ATOM 2653 C CA . LEU B 1 145 ? 13.203 -0.574 1.128 1 97 145 LEU B CA 1
ATOM 2654 C C . LEU B 1 145 ? 13.719 -1.827 1.827 1 97 145 LEU B C 1
ATOM 2656 O O . LEU B 1 145 ? 13.414 -2.062 2.998 1 97 145 LEU B O 1
ATOM 2660 N N . LYS B 1 146 ? 14.375 -2.609 1.105 1 97.56 146 LYS B N 1
ATOM 2661 C CA . LYS B 1 146 ? 14.984 -3.855 1.569 1 97.56 146 LYS B CA 1
ATOM 2662 C C . LYS B 1 146 ? 16.297 -4.137 0.839 1 97.56 146 LYS B C 1
ATOM 2664 O O . LYS B 1 146 ? 16.312 -4.285 -0.385 1 97.56 146 LYS B O 1
ATOM 2669 N N . PRO B 1 147 ? 17.344 -4.156 1.575 1 97.81 147 PRO B N 1
ATOM 2670 C CA . PRO B 1 147 ? 18.609 -4.508 0.909 1 97.81 147 PRO B CA 1
ATOM 2671 C C . PRO B 1 147 ? 18.641 -5.957 0.438 1 97.81 147 PRO B C 1
ATOM 2673 O O . PRO B 1 147 ? 17.922 -6.801 0.977 1 97.81 147 PRO B O 1
ATOM 2676 N N . ALA B 1 148 ? 19.406 -6.207 -0.62 1 97.88 148 ALA B N 1
ATOM 2677 C CA . ALA B 1 148 ? 19.609 -7.59 -1.047 1 97.88 148 ALA B CA 1
ATOM 2678 C C . ALA B 1 148 ? 20.484 -8.344 -0.051 1 97.88 148 ALA B C 1
ATOM 2680 O O . ALA B 1 148 ? 21.516 -7.832 0.4 1 97.88 148 ALA B O 1
ATOM 2681 N N . LYS B 1 149 ? 20.047 -9.445 0.369 1 97.38 149 LYS B N 1
ATOM 2682 C CA . LYS B 1 149 ? 20.859 -10.289 1.229 1 97.38 149 LYS B CA 1
ATOM 2683 C C . LYS B 1 149 ? 21.797 -11.172 0.404 1 97.38 149 LYS B C 1
ATOM 2685 O O . LYS B 1 149 ? 21.344 -11.93 -0.457 1 97.38 149 LYS B O 1
ATOM 2690 N N . VAL B 1 150 ? 23.078 -11.055 0.745 1 97.25 150 VAL B N 1
ATOM 2691 C CA . VAL 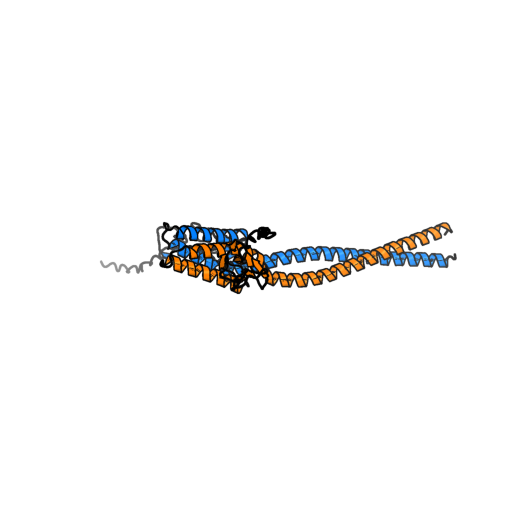B 1 150 ? 24.047 -11.734 -0.108 1 97.25 150 VAL B CA 1
ATOM 2692 C C . VAL B 1 150 ? 25.094 -12.422 0.756 1 97.25 150 VAL B C 1
ATOM 2694 O O . VAL B 1 150 ? 25.281 -12.078 1.928 1 97.25 150 VAL B O 1
ATOM 2697 N N . LYS B 1 151 ? 25.688 -13.492 0.143 1 96.62 151 LYS B N 1
ATOM 2698 C CA . LYS B 1 151 ? 26.891 -14.109 0.694 1 96.62 151 LYS B CA 1
ATOM 2699 C C . LYS B 1 151 ? 28.156 -13.523 0.064 1 96.62 151 LYS B C 1
ATOM 2701 O O . LYS B 1 151 ? 28.25 -13.422 -1.16 1 96.62 151 LYS B O 1
ATOM 2706 N N . VAL B 1 152 ? 29.047 -13.164 0.875 1 96.44 152 VAL B N 1
ATOM 2707 C CA . VAL B 1 152 ? 30.219 -12.469 0.364 1 96.44 152 VAL B CA 1
ATOM 2708 C C . VAL B 1 152 ? 31.469 -13.273 0.672 1 96.44 152 VAL B C 1
ATOM 2710 O O . VAL B 1 152 ? 31.531 -13.984 1.682 1 96.44 152 VAL B O 1
ATOM 2713 N N . ALA B 1 153 ? 32.469 -13.094 -0.231 1 95.44 153 ALA B N 1
ATOM 2714 C CA . ALA B 1 153 ? 33.781 -13.742 -0.049 1 95.44 153 ALA B CA 1
ATOM 2715 C C . ALA B 1 153 ? 34.656 -12.938 0.884 1 95.44 153 ALA B C 1
ATOM 2717 O O . ALA B 1 153 ? 34.719 -11.703 0.796 1 95.44 153 ALA B O 1
ATOM 2718 N N . VAL B 1 154 ? 35.281 -13.656 1.806 1 93.75 154 VAL B N 1
ATOM 2719 C CA . VAL B 1 154 ? 36.281 -13.023 2.67 1 93.75 154 VAL B CA 1
ATOM 2720 C C . VAL B 1 154 ? 37.594 -13.828 2.643 1 93.75 154 VAL B C 1
ATOM 2722 O O . VAL B 1 154 ? 37.562 -15.055 2.51 1 93.75 154 VAL B O 1
ATOM 2725 N N . LYS B 1 155 ? 38.656 -13.188 2.744 1 90.19 155 LYS B N 1
ATOM 2726 C CA . LYS B 1 155 ? 39.969 -13.859 2.771 1 90.19 155 LYS B CA 1
ATOM 2727 C C . LYS B 1 155 ? 40.219 -14.5 4.133 1 90.19 155 LYS B C 1
ATOM 2729 O O . LYS B 1 155 ? 39.906 -13.922 5.168 1 90.19 155 LYS B O 1
ATOM 2734 N N . PRO B 1 156 ? 40.625 -15.828 3.988 1 86.44 156 PRO B N 1
ATOM 2735 C CA . PRO B 1 156 ? 40.969 -16.469 5.266 1 86.44 156 PRO B CA 1
ATOM 2736 C C . PRO B 1 156 ? 42.094 -15.742 6.016 1 86.44 156 PRO B C 1
ATOM 2738 O O . PRO B 1 156 ? 42.969 -15.148 5.391 1 86.44 156 PRO B O 1
ATOM 2741 N N . ARG B 1 157 ? 41.906 -15.453 7.172 1 72.19 157 ARG B N 1
ATOM 2742 C CA . ARG B 1 157 ? 42.938 -14.82 7.961 1 72.19 157 ARG B CA 1
ATOM 2743 C C . ARG B 1 157 ? 44.156 -15.727 8.078 1 72.19 157 ARG B C 1
ATOM 2745 O O . ARG B 1 157 ? 44.031 -16.906 8.406 1 72.19 157 ARG B O 1
ATOM 2752 N N . LYS B 1 158 ? 45.156 -15.625 7.309 1 58.12 158 LYS B N 1
ATOM 2753 C CA . LYS B 1 158 ? 46.375 -16.391 7.602 1 58.12 158 LYS B CA 1
ATOM 2754 C C . LYS B 1 158 ? 46.625 -16.422 9.102 1 58.12 158 LYS B C 1
ATOM 2756 O O . LYS B 1 158 ? 46.656 -15.383 9.758 1 58.12 158 LYS B O 1
ATOM 2761 N N . LYS B 1 159 ? 46.438 -17.594 9.734 1 49.38 159 LYS B N 1
ATOM 2762 C CA . LYS B 1 159 ? 47.188 -17.703 10.969 1 49.38 159 LYS B CA 1
ATOM 2763 C C . LYS B 1 159 ? 48.656 -17.344 10.742 1 49.38 159 LYS B C 1
ATOM 2765 O O . LYS B 1 159 ? 49.312 -17.906 9.852 1 49.38 159 LYS B O 1
ATOM 2770 N N . GLU B 1 160 ? 49.094 -16.219 10.852 1 40.91 160 GLU B N 1
ATOM 2771 C CA . GLU B 1 160 ? 50.531 -16.062 10.969 1 40.91 160 GLU B CA 1
ATOM 2772 C C . GLU B 1 160 ? 51.188 -17.25 11.695 1 40.91 160 GLU B C 1
ATOM 2774 O O . GLU B 1 160 ? 50.812 -17.562 12.828 1 40.91 160 GLU B O 1
ATOM 2779 N N . ALA B 1 161 ? 51.594 -18.344 11.078 1 42.22 161 ALA B N 1
ATOM 2780 C CA . ALA B 1 161 ? 52.562 -19.234 11.688 1 42.22 161 ALA B CA 1
ATOM 2781 C C . ALA B 1 161 ? 53.531 -18.453 12.586 1 42.22 161 ALA B C 1
ATOM 2783 O O . ALA B 1 161 ? 53.906 -17.328 12.266 1 42.22 161 ALA B O 1
ATOM 2784 N N . GLU B 1 162 ? 53.312 -18.594 13.93 1 39.72 162 GLU B N 1
ATOM 2785 C CA . GLU B 1 162 ? 54.344 -18.172 14.875 1 39.72 162 GLU B CA 1
ATOM 2786 C C . GLU B 1 162 ? 55.75 -18.359 14.289 1 39.72 162 GLU B C 1
ATOM 2788 O O . GLU B 1 162 ? 56.188 -19.484 14.055 1 39.72 162 GLU B O 1
ATOM 2793 N N . LYS B 1 163 ? 56.094 -17.719 13.312 1 39.44 163 LYS B N 1
ATOM 2794 C CA . LYS B 1 163 ? 57.531 -17.672 13.031 1 39.44 163 LYS B CA 1
ATOM 2795 C C . LYS B 1 163 ? 58.312 -17.531 14.32 1 39.44 163 LYS B C 1
ATOM 2797 O O . LYS B 1 163 ? 58.562 -16.422 14.781 1 39.44 163 LYS B O 1
ATOM 2802 N N . VAL B 1 164 ? 57.938 -18.297 15.422 1 39.59 164 VAL B N 1
ATOM 2803 C CA . VAL B 1 164 ? 59.031 -18.391 16.391 1 39.59 164 VAL B CA 1
ATOM 2804 C C . VAL B 1 164 ? 60.281 -18.938 15.719 1 39.59 164 VAL B C 1
ATOM 2806 O O . VAL B 1 164 ? 60.281 -20.062 15.195 1 39.59 164 VAL B O 1
ATOM 2809 N N . GLU B 1 165 ? 60.906 -18.141 14.945 1 39.81 165 GLU B N 1
ATOM 2810 C CA . GLU B 1 165 ? 62.312 -18.297 14.555 1 39.81 165 GLU B CA 1
ATOM 2811 C C . GLU B 1 165 ? 63.125 -18.984 15.656 1 39.81 165 GLU B C 1
ATOM 2813 O O . GLU B 1 165 ? 63.094 -18.547 16.812 1 39.81 165 GLU B O 1
ATOM 2818 N N . LYS B 1 166 ? 63.219 -20.266 15.664 1 41.59 166 LYS B N 1
ATOM 2819 C CA . LYS B 1 166 ? 64.188 -20.953 16.484 1 41.59 166 LYS B CA 1
ATOM 2820 C C . LYS B 1 166 ? 65.562 -20.234 16.469 1 41.59 166 LYS B C 1
ATOM 2822 O O . LYS B 1 166 ? 66.062 -19.859 15.398 1 41.59 166 LYS B O 1
ATOM 2827 N N . PRO B 1 167 ? 65.938 -19.469 17.625 1 41.94 167 PRO B N 1
ATOM 2828 C CA . PRO B 1 167 ? 67.25 -18.891 17.781 1 41.94 167 PRO B CA 1
ATOM 2829 C C . PRO B 1 167 ? 68.375 -19.797 17.297 1 41.94 167 PRO B C 1
ATOM 2831 O O . PRO B 1 167 ? 68.312 -21.016 17.531 1 41.94 167 PRO B O 1
ATOM 2834 N N . SER B 1 168 ? 68.75 -19.75 16 1 41.47 168 SER B N 1
ATOM 2835 C CA . SER B 1 168 ? 70 -20.375 15.539 1 41.47 168 SER B CA 1
ATOM 2836 C C . SER B 1 168 ? 71.062 -20.281 16.594 1 41.47 168 SER B C 1
ATOM 2838 O O . SER B 1 168 ? 71.562 -19.188 16.906 1 41.47 168 SER B O 1
ATOM 2840 N N . ASP B 1 169 ? 71 -21.078 17.656 1 41.19 169 ASP B N 1
ATOM 2841 C CA . ASP B 1 169 ? 72.125 -21.266 18.562 1 41.19 169 ASP B CA 1
ATOM 2842 C C . ASP B 1 169 ? 73.438 -21.531 17.766 1 41.19 169 ASP B C 1
ATOM 2844 O O . ASP B 1 169 ? 73.688 -22.656 17.344 1 41.19 169 ASP B O 1
ATOM 2848 N N . GLU B 1 170 ? 73.75 -20.844 16.688 1 33.19 170 GLU B N 1
ATOM 2849 C CA . GLU B 1 170 ? 75 -21.109 16.031 1 33.19 170 GLU B CA 1
ATOM 2850 C C . GLU B 1 170 ? 76.188 -20.844 16.969 1 33.19 170 GLU B C 1
ATOM 2852 O O . GLU B 1 170 ? 77.312 -20.875 16.547 1 33.19 170 GLU B O 1
ATOM 2857 N N . LYS B 1 171 ? 76.062 -20.234 18.109 1 33.19 171 LYS B N 1
ATOM 2858 C CA . LYS B 1 171 ? 77.438 -19.906 18.594 1 33.19 171 LYS B CA 1
ATOM 2859 C C . LYS B 1 171 ? 78.25 -21.156 18.891 1 33.19 171 LYS B C 1
ATOM 2861 O O . LYS B 1 171 ? 77.938 -21.875 19.859 1 33.19 171 LYS B O 1
ATOM 2866 N N . GLU B 1 172 ? 78.562 -22.016 17.859 1 23.25 172 GLU B N 1
ATOM 2867 C CA . GLU B 1 172 ? 79.938 -22.531 18.141 1 23.25 172 GLU B CA 1
ATOM 2868 C C . GLU B 1 172 ? 80.938 -21.422 18.125 1 23.25 172 GLU B C 1
ATOM 2870 O O . GLU B 1 172 ? 80.875 -20.531 17.266 1 23.25 172 GLU B O 1
#

InterPro domains:
  IPR000740 GrpE nucleotide exchange factor [MF_01151] (2-154)
  IPR000740 GrpE nucleotide exchange factor [PF01025] (4-153)
  IPR000740 GrpE nucleotide exchange factor [PR00773] (28-44)
  IPR000740 GrpE nucleotide exchange factor [PR00773] (56-71)
  IPR000740 GrpE nucleotide exchange factor [PR00773] (106-121)
  IPR000740 GrpE nucleotide exchange factor [PR00773] (133-152)
  IPR000740 GrpE nucleotide exchange factor [PS01071] (109-152)
  IPR000740 GrpE nucleotide exchange factor [PTHR21237] (3-156)
  IPR000740 GrpE nucleotide exchange factor [cd00446] (21-152)
  IPR009012 GrpE nucleotide exchange factor, head [G3DSA:2.30.22.10] (99-153)
  IPR009012 GrpE nucleotide exchange factor, head [SSF51064] (105-154)
  IPR013805 GrpE nucleotide exchange factor, coiled-coil [G3DSA:3.90.20.20] (1-97)
  IPR013805 GrpE nucleotide exchange factor, coiled-coil [SSF58014] (7-99)

Secondary structure (DSSP, 8-state):
--HHHHHHHHHHHHHHHHHHHHHHHHHHHHHHHHHHHHHHHHHHHHHHHHHHHHHHHHHHHHHHHHHHHHHHHS-TT-HHHHHHHHHHHHHHHHHHHTTEEEPP--SB--TTTEEEEEEEE-SSS-TTBEEEEEE--EEETTEEEEPEEEEEEE------------------/--HHHHHHHHHHHHHHHHHHHHHHHHHHHHHHHHHHHHHHHHHHHHHHHHHTTHHHHHHHHHHHHHHHHHHHHS-TT-HHHHHHHHHHHHHHHHHHHTTEEEPPP-SB--TTTEEEEEEEE-SSS-TTBEEEEEE--EEETTEEEEPEEEEEEE------------------

Organism: Thermotoga petrophila (strain ATCC BAA-488 / DSM 13995 / JCM 10881 / RKU-1) (NCBI:txid390874)

Foldseek 3Di:
DDPVVVVVVVVVVVVVVVVVVVVVVVVVVVVVVVVVVVVVVVVVVVVVVLVVLLVVVLVCQVVLQVLVVPLVPDDCPDPVSVVSVVVSVVVVVVSVVSFKDKDDDDQADDPQQEDEPAEDEDPPDDWRTFPDFPTIWMDGNRHTSGHTYTYTYHHPDPPPPPCPVPPCPPDD/DDPVVVVVVVVVVVVVVVVVVVVVVVVVVVVVVVVVVVVVVVVVVVVCVLCVCVVVVLVCQVVLQVLVVPLVPDDCPDPVSVVSVVVSVVVVVVVVVSFKDWDDDDQADDPQQEDEPAEDEDPPDDWRTFPDFPTIWMDGNRHTSGHTYTYTYDHDDPPPPPCPVPPPPPPD